Protein AF-A0A847AF26-F1 (afdb_monomer)

Nearest PDB structures (foldseek):
  4phb-assembly1_A  TM=4.939E-01  e=5.703E-02  Acetivibrio thermocellus ATCC 27405
  3d09-assembly1_A  TM=3.663E-01  e=4.494E+00  Homo sapiens
  3d08-assembly1_A  TM=3.291E-01  e=8.764E+00  Homo sapiens

Secondary structure (DSSP, 8-state):
--HHHHHHHHHHHHHHHHHHTS------EEEEETTEEEEES-GGGEEEETTTTEEEE-S-EEEEEEEPTT-S-BS-EEEE----SSSPEEEEEES-EEE-SSS-SEEEPSS-EEEEEE-TT-EEEEE-SSS-SEEE-TT-EEEEEESSEEEEEESS-SEE-EEETTTTEEE-S--EEEE-SSEEEEEESSSS-SEE--TT-S----EEE-SSEEEEEE-TT--SEE------TTS--------SS-------TTEEEEE--------S--------------

Structure (mmCIF, N/CA/C/O backbone):
data_AF-A0A847AF26-F1
#
_entry.id   AF-A0A847AF26-F1
#
loop_
_atom_site.group_PDB
_atom_site.id
_atom_site.type_symbol
_atom_site.label_atom_id
_atom_site.label_alt_id
_atom_site.label_comp_id
_atom_site.label_asym_id
_atom_site.label_entity_id
_atom_site.label_seq_id
_atom_site.pdbx_PDB_ins_code
_atom_site.Cartn_x
_atom_site.Cartn_y
_atom_site.Cartn_z
_atom_site.occupancy
_atom_site.B_iso_or_equiv
_atom_site.auth_seq_id
_atom_site.auth_comp_id
_atom_site.auth_asym_id
_atom_site.auth_atom_id
_atom_site.pdbx_PDB_model_num
ATOM 1 N N . MET A 1 1 ? -19.229 -15.474 64.853 1.00 56.03 1 MET A N 1
ATOM 2 C CA . MET A 1 1 ? -19.799 -15.584 63.486 1.00 56.03 1 MET A CA 1
ATOM 3 C C . MET A 1 1 ? -20.325 -16.997 63.257 1.00 56.03 1 MET A C 1
ATOM 5 O O . MET A 1 1 ? -19.534 -17.935 63.272 1.00 56.03 1 MET A O 1
ATOM 9 N N . SER A 1 2 ? -21.645 -17.147 63.098 1.00 61.16 2 SER A N 1
ATOM 10 C CA . SER A 1 2 ? -22.315 -18.430 62.816 1.00 61.16 2 SER A CA 1
ATOM 11 C C . SER A 1 2 ? -21.764 -19.079 61.536 1.00 61.16 2 SER A C 1
ATOM 13 O O . SER A 1 2 ? -21.412 -18.370 60.592 1.00 61.16 2 SER A O 1
ATOM 15 N N . MET A 1 3 ? -21.696 -20.417 61.475 1.00 63.09 3 MET A N 1
ATOM 16 C CA . MET A 1 3 ? -21.191 -21.163 60.306 1.00 63.09 3 MET A CA 1
ATOM 17 C C . MET A 1 3 ? -21.883 -20.773 58.988 1.00 63.09 3 MET A C 1
ATOM 19 O O . MET A 1 3 ? -21.254 -20.821 57.931 1.00 63.09 3 MET A O 1
ATOM 23 N N . LYS A 1 4 ? -23.142 -20.319 59.046 1.00 57.75 4 LYS A N 1
ATOM 24 C CA . LYS A 1 4 ? -23.885 -19.810 57.882 1.00 57.75 4 LYS A CA 1
ATOM 25 C C . LYS A 1 4 ? -23.277 -18.517 57.315 1.00 57.75 4 LYS A C 1
ATOM 27 O O . LYS A 1 4 ? -23.148 -18.392 56.103 1.00 57.75 4 LYS A O 1
ATOM 32 N N . ALA A 1 5 ? -22.807 -17.610 58.174 1.00 59.94 5 ALA A N 1
ATOM 33 C CA . ALA A 1 5 ? -22.186 -16.348 57.761 1.00 59.94 5 ALA A CA 1
ATOM 34 C C . ALA A 1 5 ? -20.797 -16.556 57.128 1.00 59.94 5 ALA A C 1
ATOM 36 O O . ALA A 1 5 ? -20.450 -15.880 56.168 1.00 59.94 5 ALA A O 1
ATOM 37 N N . LYS A 1 6 ? -20.019 -17.539 57.607 1.00 54.44 6 LYS A N 1
ATOM 38 C CA . LYS A 1 6 ? -18.704 -17.877 57.026 1.00 54.44 6 LYS A CA 1
ATOM 39 C C . LYS A 1 6 ? -18.828 -18.463 55.613 1.00 54.44 6 LYS A C 1
ATOM 41 O O . LYS A 1 6 ? -18.060 -18.092 54.733 1.00 54.44 6 LYS A O 1
ATOM 46 N N . ARG A 1 7 ? -19.820 -19.334 55.382 1.00 60.00 7 ARG A N 1
ATOM 47 C CA . ARG A 1 7 ? -20.101 -19.917 54.055 1.00 60.00 7 ARG A CA 1
ATOM 48 C C . ARG A 1 7 ? -20.587 -18.864 53.056 1.00 60.00 7 ARG A C 1
ATOM 50 O O . ARG A 1 7 ? -20.161 -18.878 51.908 1.00 60.00 7 ARG A O 1
ATOM 57 N N . MET A 1 8 ? -21.413 -17.923 53.509 1.00 59.84 8 MET A N 1
ATOM 58 C CA . MET A 1 8 ? -21.953 -16.852 52.670 1.00 59.84 8 MET A CA 1
ATOM 59 C C . MET A 1 8 ? -20.886 -15.819 52.267 1.00 59.84 8 MET A C 1
ATOM 61 O O . MET A 1 8 ? -20.840 -15.418 51.109 1.00 59.84 8 MET A O 1
ATOM 65 N N . VAL A 1 9 ? -19.971 -15.458 53.176 1.00 61.66 9 VAL A N 1
ATOM 66 C CA . VAL A 1 9 ? -18.832 -14.568 52.866 1.00 61.66 9 VAL A CA 1
ATOM 67 C C . VAL A 1 9 ? -17.847 -15.230 51.895 1.00 61.66 9 VAL A C 1
ATOM 69 O O . VAL A 1 9 ? -17.341 -14.568 50.996 1.00 61.66 9 VAL A O 1
ATOM 72 N N . CYS A 1 10 ? -17.615 -16.540 52.019 1.00 59.66 10 CYS A N 1
ATOM 73 C CA . CYS A 1 10 ? -16.724 -17.276 51.118 1.00 59.66 10 CYS A CA 1
ATOM 74 C C . CYS A 1 10 ? -17.301 -17.382 49.692 1.00 59.66 10 CYS A C 1
ATOM 76 O O . CYS A 1 10 ? -16.583 -17.164 48.722 1.00 59.66 10 CYS A O 1
ATOM 78 N N . LEU A 1 11 ? -18.613 -17.613 49.557 1.00 59.88 11 LEU A N 1
ATOM 79 C CA . LEU A 1 11 ? -19.314 -17.595 48.264 1.00 59.88 11 LEU A CA 1
ATOM 80 C C . LEU A 1 11 ? -19.294 -16.210 47.594 1.00 59.88 11 LEU A C 1
ATOM 82 O O . LEU A 1 11 ? -19.087 -16.124 46.387 1.00 59.88 11 LEU A O 1
ATOM 86 N N . LEU A 1 12 ? -19.439 -15.131 48.369 1.00 59.47 12 LEU A N 1
ATOM 87 C CA . LEU A 1 12 ? -19.319 -13.753 47.874 1.00 59.47 12 LEU A CA 1
ATOM 88 C C . LEU A 1 12 ? -17.899 -13.423 47.391 1.00 59.47 12 LEU A C 1
ATOM 90 O O . LEU A 1 12 ? -17.743 -12.771 46.361 1.00 59.47 12 LEU A O 1
ATOM 94 N N . PHE A 1 13 ? -16.866 -13.908 48.085 1.00 58.28 13 PHE A N 1
ATOM 95 C CA . PHE A 1 13 ? -15.471 -13.683 47.691 1.00 58.28 13 PHE A CA 1
ATOM 96 C C . PHE A 1 13 ? -15.090 -14.463 46.422 1.00 58.28 13 PHE A C 1
ATOM 98 O O . PHE A 1 13 ? -14.407 -13.928 45.552 1.00 58.28 13 PHE A O 1
ATOM 105 N N . VAL A 1 14 ? -15.582 -15.699 46.273 1.00 59.78 14 VAL A N 1
ATOM 106 C CA . VAL A 1 14 ? -15.376 -16.518 45.063 1.00 59.78 14 VAL A CA 1
ATOM 107 C C . VAL A 1 14 ? -16.126 -15.934 43.858 1.00 59.78 14 VAL A C 1
ATOM 109 O O . VAL A 1 14 ? -15.576 -15.894 42.759 1.00 59.78 14 VAL A O 1
ATOM 112 N N . ALA A 1 15 ? -17.338 -15.405 44.055 1.00 57.53 15 ALA A N 1
ATOM 113 C CA . ALA A 1 15 ? -18.084 -14.720 42.998 1.00 57.53 15 ALA A CA 1
ATOM 114 C C . ALA A 1 15 ? -17.415 -13.399 42.565 1.00 57.53 15 ALA A C 1
ATOM 116 O O . ALA A 1 15 ? -17.337 -13.115 41.372 1.00 57.53 15 ALA A O 1
ATOM 117 N N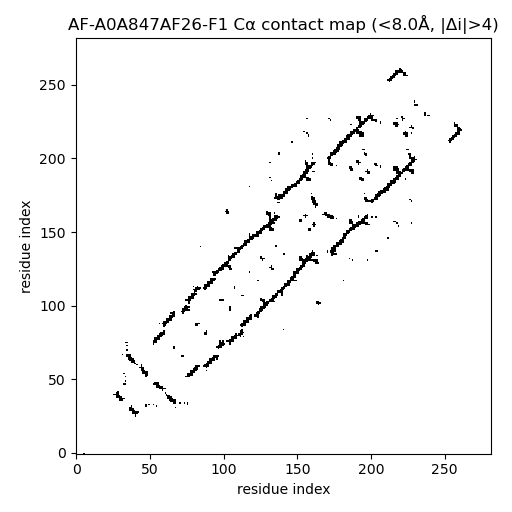 . ALA A 1 16 ? -16.870 -12.620 43.507 1.00 57.53 16 ALA A N 1
ATOM 118 C CA . ALA A 1 16 ? -16.147 -11.383 43.201 1.00 57.53 16 ALA A CA 1
ATOM 119 C C . ALA A 1 16 ? -14.823 -11.636 42.451 1.00 57.53 16 ALA A C 1
ATOM 121 O O . ALA A 1 16 ? -14.488 -10.888 41.532 1.00 57.53 16 ALA A O 1
ATOM 122 N N . LEU A 1 17 ? -14.101 -12.717 42.779 1.00 55.97 17 LEU A N 1
ATOM 123 C CA . LEU A 1 17 ? -12.889 -13.117 42.054 1.00 55.97 17 LEU A CA 1
ATOM 124 C C . LEU A 1 17 ? -13.214 -13.649 40.645 1.00 55.97 17 LEU A C 1
ATOM 126 O O . LEU A 1 17 ? -12.491 -13.357 39.697 1.00 55.97 17 LEU A O 1
ATOM 130 N N . GLY A 1 18 ? -14.336 -14.362 40.490 1.00 53.34 18 GLY A N 1
ATOM 131 C CA . GLY A 1 18 ? -14.824 -14.846 39.194 1.00 53.34 18 GLY A CA 1
ATOM 132 C C . GLY A 1 18 ? -15.235 -13.729 38.227 1.00 53.34 18 GLY A C 1
ATOM 133 O O . GLY A 1 18 ? -15.017 -13.860 37.027 1.00 53.34 18 GLY A O 1
ATOM 134 N N . ILE A 1 19 ? -15.753 -12.602 38.733 1.00 54.03 19 ILE A N 1
ATOM 135 C CA . ILE A 1 19 ? -16.093 -11.421 37.914 1.00 54.03 19 ILE A CA 1
ATOM 136 C C . ILE A 1 19 ? -14.833 -10.637 37.494 1.00 54.03 19 ILE A C 1
ATOM 138 O O . ILE A 1 19 ? -14.805 -10.044 36.417 1.00 54.03 19 ILE A O 1
ATOM 142 N 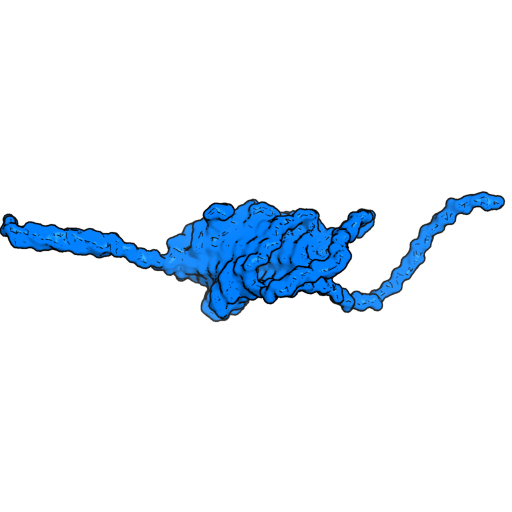N . ALA A 1 20 ? -13.764 -10.662 38.297 1.00 53.97 20 ALA A N 1
ATOM 143 C CA . ALA A 1 20 ? -12.491 -10.007 37.973 1.00 53.97 20 ALA A CA 1
ATOM 144 C C . ALA A 1 20 ? -11.639 -10.771 36.935 1.00 53.97 20 ALA A C 1
ATOM 146 O O . ALA A 1 20 ? -10.747 -10.178 36.331 1.00 53.97 20 ALA A O 1
ATOM 147 N N . LEU A 1 21 ? -11.922 -12.061 36.727 1.00 48.62 21 LEU A N 1
ATOM 148 C CA . LEU A 1 21 ? -11.232 -12.958 35.788 1.00 48.62 21 LEU A CA 1
ATOM 149 C C . LEU A 1 21 ? -11.983 -13.172 34.467 1.00 48.62 21 LEU A C 1
ATOM 151 O O . LEU A 1 21 ? -11.515 -13.935 33.624 1.00 48.62 21 LEU A O 1
ATOM 155 N N . ILE A 1 22 ? -13.118 -12.498 34.256 1.00 52.00 22 ILE A N 1
ATOM 156 C CA . ILE A 1 22 ? -13.739 -12.457 32.932 1.00 52.00 22 ILE A CA 1
ATOM 157 C C . ILE A 1 22 ? -12.776 -11.667 32.035 1.00 52.00 22 ILE A C 1
ATOM 159 O O . ILE A 1 22 ? -12.476 -10.516 32.371 1.00 52.00 22 ILE A O 1
ATOM 163 N N . PRO A 1 23 ? -12.272 -12.239 30.924 1.00 46.03 23 PRO A N 1
ATOM 164 C CA . PRO A 1 23 ? -11.495 -11.490 29.950 1.00 46.03 23 PRO A CA 1
ATOM 165 C C . PRO A 1 23 ? -12.323 -10.275 29.547 1.00 46.03 23 PRO A C 1
ATOM 167 O O . PRO A 1 23 ? -13.372 -10.408 28.915 1.00 46.03 23 PRO A O 1
ATOM 170 N N . ARG A 1 24 ? -11.906 -9.082 29.983 1.00 49.16 24 ARG A N 1
ATOM 171 C CA . ARG A 1 24 ? -12.518 -7.852 29.491 1.00 49.16 24 ARG A CA 1
ATOM 172 C C . ARG A 1 24 ? -12.290 -7.882 27.983 1.00 49.16 24 ARG A C 1
ATOM 174 O O . ARG A 1 24 ? -11.137 -8.078 27.593 1.00 49.16 24 ARG A O 1
ATOM 181 N N . PRO A 1 25 ? -13.324 -7.737 27.138 1.00 50.28 25 PRO A N 1
ATOM 182 C CA . PRO A 1 25 ? -13.067 -7.530 25.725 1.00 50.28 25 PRO A CA 1
ATOM 183 C C . PRO A 1 25 ? -12.132 -6.323 25.642 1.00 50.28 25 PRO A C 1
ATOM 185 O O . PRO A 1 25 ? -12.464 -5.256 26.167 1.00 50.28 25 PRO A O 1
ATOM 188 N N . ALA A 1 26 ? -10.930 -6.528 25.101 1.00 57.44 26 ALA A N 1
ATOM 189 C CA . ALA A 1 26 ? -10.020 -5.438 24.803 1.00 57.44 26 ALA A CA 1
ATOM 190 C C . ALA A 1 26 ? -10.813 -4.467 23.921 1.00 57.44 26 ALA A C 1
ATOM 192 O O . ALA A 1 26 ? -11.282 -4.833 22.843 1.00 57.44 26 ALA A O 1
ATOM 193 N N . ARG A 1 27 ? -11.128 -3.282 24.455 1.00 60.25 27 ARG A N 1
ATOM 194 C CA . ARG A 1 27 ? -11.783 -2.247 23.663 1.00 60.25 27 ARG A CA 1
ATOM 195 C C . ARG A 1 27 ? -10.681 -1.643 22.817 1.00 60.25 27 ARG A C 1
ATOM 197 O O . ARG A 1 27 ? -9.896 -0.865 23.351 1.00 60.25 27 ARG A O 1
ATOM 204 N N . ALA A 1 28 ? -10.656 -1.993 21.537 1.00 74.94 28 ALA A N 1
ATOM 205 C CA . ALA A 1 28 ? -9.891 -1.230 20.572 1.00 74.94 28 ALA A CA 1
ATOM 206 C C . ALA A 1 28 ? -10.369 0.225 20.646 1.00 74.94 28 ALA A C 1
ATOM 208 O O . ALA A 1 28 ? -11.571 0.504 20.539 1.00 74.94 28 ALA A O 1
ATOM 209 N N . ASP A 1 29 ? -9.440 1.133 20.914 1.00 85.50 29 ASP A N 1
ATOM 210 C CA . ASP A 1 29 ? -9.705 2.559 20.939 1.00 85.50 29 ASP A CA 1
ATOM 211 C C . ASP A 1 29 ? -9.699 3.087 19.507 1.00 85.50 29 ASP A C 1
ATOM 213 O O . ASP A 1 29 ? -8.918 2.624 18.676 1.00 85.50 29 ASP A O 1
ATOM 217 N N . SER A 1 30 ? -10.591 4.026 19.204 1.00 92.12 30 SER A N 1
ATOM 218 C CA . SER A 1 30 ? -10.747 4.577 17.859 1.00 92.12 30 SER A CA 1
ATOM 219 C C . SER A 1 30 ? -10.544 6.080 17.897 1.00 92.12 30 SER A C 1
ATOM 221 O O . SER A 1 30 ? -11.406 6.820 18.372 1.00 92.12 30 SER A O 1
ATOM 223 N N . GLN A 1 31 ? -9.424 6.538 17.351 1.00 94.44 31 GLN A N 1
ATOM 224 C CA . GLN A 1 31 ? -9.021 7.937 17.389 1.00 94.44 31 GLN A CA 1
ATOM 225 C C . GLN A 1 31 ? -9.024 8.537 15.983 1.00 94.44 31 GLN A C 1
ATOM 227 O O . GLN A 1 31 ? -8.527 7.938 15.031 1.00 94.44 31 GLN A O 1
ATOM 232 N N . THR A 1 32 ? -9.577 9.743 15.850 1.00 96.00 32 THR A N 1
ATOM 233 C CA . THR A 1 32 ? -9.456 10.536 14.619 1.00 96.00 32 THR A CA 1
ATOM 234 C C . THR A 1 32 ? -8.161 11.342 14.666 1.00 96.00 32 THR A C 1
ATOM 236 O O . THR A 1 32 ? -7.950 12.105 15.610 1.00 96.00 32 THR A O 1
ATOM 239 N N . VAL A 1 33 ? -7.311 11.185 13.654 1.00 94.94 33 VAL A N 1
ATOM 240 C CA . VAL A 1 33 ? -6.030 11.886 13.502 1.00 94.94 33 VAL A CA 1
ATOM 241 C C . VAL A 1 33 ? -5.889 12.383 12.064 1.00 94.94 33 VAL A C 1
ATOM 243 O O . VAL A 1 33 ? -5.920 11.591 11.127 1.00 94.94 33 VAL A O 1
ATOM 246 N N . GLY A 1 34 ? -5.796 13.703 11.882 1.00 94.56 34 GLY A N 1
ATOM 247 C CA . GLY A 1 34 ? -5.900 14.308 10.550 1.00 94.56 34 GLY A CA 1
ATOM 248 C C . GLY A 1 34 ? -7.199 13.897 9.848 1.00 94.56 34 GLY A C 1
ATOM 249 O O . GLY A 1 34 ? -8.291 14.004 10.426 1.00 94.56 34 GLY A O 1
ATOM 250 N N . ASP A 1 35 ? -7.057 13.379 8.630 1.00 96.56 35 ASP A N 1
ATOM 251 C CA . ASP A 1 35 ? -8.148 12.814 7.827 1.00 96.56 35 ASP A CA 1
ATOM 252 C C . ASP A 1 35 ? -8.372 11.306 8.036 1.00 96.56 35 ASP A C 1
ATOM 254 O O . ASP A 1 35 ? -9.252 10.711 7.406 1.00 96.56 35 ASP A O 1
ATOM 258 N N . PHE A 1 36 ? -7.622 10.681 8.943 1.00 97.25 36 PHE A N 1
ATOM 259 C CA . PHE A 1 36 ? -7.708 9.255 9.235 1.00 97.25 36 PHE A CA 1
ATOM 260 C C . PHE A 1 36 ? -8.454 8.972 10.540 1.00 97.25 36 PHE A C 1
ATOM 262 O O . PHE A 1 36 ? -8.491 9.775 11.475 1.00 97.25 36 PHE A O 1
ATOM 269 N N . VAL A 1 37 ? -9.005 7.767 10.628 1.00 97.38 37 VAL A N 1
ATOM 270 C CA . VAL A 1 37 ? -9.462 7.145 11.869 1.00 97.38 37 VAL A CA 1
ATOM 271 C C . VAL A 1 37 ? -8.652 5.876 12.069 1.00 97.38 37 VAL A C 1
ATOM 273 O O . VAL A 1 37 ? -8.668 4.993 11.208 1.00 97.38 37 VAL A O 1
ATOM 276 N N . VAL A 1 38 ? -7.950 5.797 13.199 1.00 97.31 38 VAL A N 1
ATOM 277 C CA . VAL A 1 38 ? -7.132 4.648 13.589 1.00 97.31 38 VAL A CA 1
ATOM 278 C C . VAL A 1 38 ? -7.807 3.933 14.751 1.00 97.31 38 VAL A C 1
ATOM 280 O O . VAL A 1 38 ? -8.017 4.525 15.809 1.00 97.31 38 VAL A O 1
ATOM 283 N N . THR A 1 39 ? -8.136 2.659 14.551 1.00 96.38 39 THR A N 1
ATOM 284 C CA . THR A 1 39 ? -8.692 1.773 15.576 1.00 96.38 39 THR A CA 1
ATOM 285 C C . THR A 1 39 ? -7.654 0.730 15.983 1.00 96.38 39 THR A C 1
ATOM 287 O O . THR A 1 39 ? -7.182 -0.032 15.136 1.00 96.38 39 THR A O 1
ATOM 290 N N . THR A 1 40 ? -7.272 0.696 17.259 1.00 94.31 40 THR A N 1
ATOM 291 C CA . THR A 1 40 ? -6.226 -0.202 17.779 1.00 94.31 40 THR A CA 1
ATOM 292 C C . THR A 1 40 ? -6.339 -0.400 19.290 1.00 94.31 40 THR A C 1
ATOM 294 O O . THR A 1 40 ? -6.883 0.442 19.997 1.00 94.31 40 THR A O 1
ATOM 297 N N . ASP A 1 41 ? -5.775 -1.490 19.806 1.00 87.31 41 ASP A N 1
ATOM 298 C CA . ASP A 1 41 ? -5.659 -1.733 21.249 1.00 87.31 41 ASP A CA 1
ATOM 299 C C . ASP A 1 41 ? -4.476 -0.976 21.892 1.00 87.31 41 ASP A C 1
ATOM 301 O O . ASP A 1 41 ? -4.366 -0.936 23.118 1.00 87.31 41 ASP A O 1
ATOM 305 N N . SER A 1 42 ? -3.578 -0.383 21.089 1.00 82.81 42 SER A N 1
ATOM 306 C CA . SER A 1 42 ? -2.393 0.341 21.573 1.00 82.81 42 SER A CA 1
ATOM 307 C C . SER A 1 42 ? -2.147 1.645 20.812 1.00 82.81 42 SER A C 1
ATOM 309 O O . SER A 1 42 ? -1.695 1.649 19.666 1.00 82.81 42 SER A O 1
ATOM 311 N N . THR A 1 43 ? -2.384 2.777 21.476 1.00 85.00 43 THR A N 1
ATOM 312 C CA . THR A 1 43 ? -2.216 4.120 20.896 1.00 85.00 43 THR A CA 1
ATOM 313 C C . THR A 1 43 ? -0.771 4.623 20.883 1.00 85.00 43 THR A C 1
ATOM 315 O O . THR A 1 43 ? -0.496 5.652 20.281 1.00 85.00 43 THR A O 1
ATOM 318 N N . SER A 1 44 ? 0.176 3.908 21.501 1.00 87.75 44 SER A N 1
ATOM 319 C CA . SER A 1 44 ? 1.590 4.315 21.549 1.00 87.75 44 SER A CA 1
ATOM 320 C C . SER A 1 44 ? 2.406 3.906 20.319 1.00 87.75 44 SER A C 1
ATOM 322 O O . SER A 1 44 ? 3.530 4.374 20.155 1.00 87.75 44 SER A O 1
ATOM 324 N N . GLY A 1 45 ? 1.875 3.023 19.468 1.00 91.38 45 GLY A N 1
ATOM 325 C CA . GLY A 1 45 ? 2.601 2.492 18.308 1.00 91.38 45 GLY A CA 1
ATOM 326 C C . GLY A 1 45 ? 2.407 3.262 17.002 1.00 91.38 45 GLY A C 1
ATOM 327 O O . GLY A 1 45 ? 2.993 2.892 15.982 1.00 91.38 45 GLY A O 1
ATOM 328 N N . TYR A 1 46 ? 1.611 4.331 17.033 1.00 95.56 46 TYR A N 1
ATOM 329 C CA . TYR A 1 46 ? 1.462 5.264 15.926 1.00 95.56 46 TYR A CA 1
ATOM 330 C C . TYR A 1 46 ? 1.427 6.706 16.435 1.00 95.56 46 TYR A C 1
ATOM 332 O O . TYR A 1 46 ? 1.102 6.970 17.591 1.00 95.56 46 TYR A O 1
ATOM 340 N N . ALA A 1 47 ? 1.756 7.646 15.560 1.00 95.94 47 ALA A N 1
ATOM 341 C CA . ALA A 1 47 ? 1.648 9.071 15.819 1.00 95.94 47 ALA A CA 1
ATOM 342 C C . ALA A 1 47 ? 1.214 9.794 14.545 1.00 95.94 47 ALA A C 1
ATOM 344 O O . ALA A 1 47 ? 1.535 9.365 13.438 1.00 95.94 47 ALA A O 1
ATOM 345 N N . TYR A 1 48 ? 0.503 10.905 14.708 1.00 96.19 48 TYR A N 1
ATOM 346 C CA . TYR A 1 48 ? 0.178 11.804 13.610 1.00 96.19 48 TYR A CA 1
ATOM 347 C C . TYR A 1 48 ? 0.869 13.144 13.832 1.00 96.19 48 TYR A C 1
ATOM 349 O O . TYR A 1 48 ? 0.684 13.769 14.879 1.00 96.19 48 TYR A O 1
ATOM 357 N N . ASP A 1 49 ? 1.656 13.577 12.854 1.00 94.31 49 ASP A N 1
ATOM 358 C CA . ASP A 1 49 ? 2.278 14.896 12.844 1.00 94.31 49 ASP A CA 1
ATOM 359 C C . ASP A 1 49 ? 1.480 15.827 11.929 1.00 94.31 49 ASP A C 1
ATOM 361 O O . ASP A 1 49 ? 1.455 15.668 10.708 1.00 94.31 49 ASP A O 1
ATOM 365 N N . SER A 1 50 ? 0.835 16.824 12.535 1.00 91.81 50 SER A N 1
ATOM 366 C CA . SER A 1 50 ? 0.028 17.819 11.829 1.00 91.81 50 SER A CA 1
ATOM 367 C C . SER A 1 50 ? 0.845 18.786 10.980 1.00 91.81 50 SER A C 1
ATOM 369 O O . SER A 1 50 ? 0.283 19.412 10.091 1.00 91.81 50 SER A O 1
ATOM 371 N N . SER A 1 51 ? 2.139 18.946 11.260 1.00 91.19 51 SER A N 1
ATOM 372 C CA . SER A 1 51 ? 3.011 19.862 10.511 1.00 91.19 51 SER A CA 1
ATOM 373 C C . SER A 1 51 ? 3.457 19.231 9.199 1.00 91.19 51 SER A C 1
ATOM 375 O O . SER A 1 51 ? 3.566 19.905 8.179 1.00 91.19 51 SER A O 1
ATOM 377 N N . SER A 1 52 ? 3.715 17.924 9.233 1.00 88.31 52 SER A N 1
ATOM 378 C CA . SER A 1 52 ? 4.156 17.145 8.079 1.00 88.31 52 SER A CA 1
ATOM 379 C C . SER A 1 52 ? 3.035 16.332 7.426 1.00 88.31 52 SER A C 1
ATOM 381 O O . SER A 1 52 ? 3.325 15.609 6.475 1.00 88.31 52 SER A O 1
ATOM 383 N N . HIS A 1 53 ? 1.787 16.447 7.900 1.00 91.94 53 HIS A N 1
ATOM 384 C CA . HIS A 1 53 ? 0.615 15.741 7.364 1.00 91.94 53 HIS A CA 1
ATOM 385 C C . HIS A 1 53 ? 0.823 14.222 7.260 1.00 91.94 53 HIS A C 1
ATOM 387 O O . HIS A 1 53 ? 0.466 13.579 6.275 1.00 91.94 53 HIS A O 1
ATOM 393 N N . THR A 1 54 ? 1.475 13.648 8.274 1.00 93.38 54 THR A N 1
ATOM 394 C CA . THR A 1 54 ? 1.983 12.275 8.231 1.00 93.38 54 THR A CA 1
ATOM 395 C C . THR A 1 54 ? 1.416 11.432 9.364 1.00 93.38 54 THR A C 1
ATOM 397 O O . THR A 1 54 ? 1.606 11.745 10.541 1.00 93.38 54 THR A O 1
ATOM 400 N N . LEU A 1 55 ? 0.803 10.302 9.009 1.00 96.06 55 LEU A N 1
ATOM 401 C CA . LEU A 1 55 ? 0.474 9.216 9.927 1.00 96.06 55 LEU A CA 1
ATOM 402 C C . LEU A 1 55 ? 1.626 8.203 9.954 1.00 96.06 55 LEU A C 1
ATOM 404 O O . LEU A 1 55 ? 1.829 7.462 8.992 1.00 96.06 55 LEU A O 1
ATOM 408 N N . LYS A 1 56 ? 2.385 8.166 11.051 1.00 95.88 56 LYS A N 1
ATOM 409 C CA . LYS A 1 56 ? 3.549 7.291 11.226 1.00 95.88 56 LYS A CA 1
ATOM 410 C C . LYS A 1 56 ? 3.228 6.107 12.137 1.00 95.88 56 LYS A C 1
ATOM 412 O O . LYS A 1 56 ? 2.811 6.311 13.273 1.00 95.88 56 LYS A O 1
ATOM 417 N N . PHE A 1 57 ? 3.513 4.890 11.683 1.00 96.56 57 PHE A N 1
ATOM 418 C CA . PHE A 1 57 ? 3.523 3.670 12.496 1.00 96.56 57 PHE A CA 1
ATOM 419 C C . PHE A 1 57 ? 4.963 3.281 12.828 1.00 96.56 57 PHE A C 1
ATOM 421 O O . PHE A 1 57 ? 5.788 3.168 11.922 1.00 96.56 57 PHE A O 1
ATOM 428 N N . SER A 1 58 ? 5.268 3.075 14.109 1.00 94.25 58 SER A N 1
ATOM 429 C CA . SER A 1 58 ? 6.633 2.796 14.585 1.00 94.25 58 SER A CA 1
ATOM 430 C C . SER A 1 58 ? 6.764 1.527 15.427 1.00 94.25 58 SER A C 1
ATOM 432 O O . SER A 1 58 ? 7.873 1.036 15.633 1.00 94.25 58 SER A O 1
ATOM 434 N N . ALA A 1 59 ? 5.652 0.964 15.905 1.00 92.62 59 ALA A N 1
ATOM 435 C CA . ALA A 1 59 ? 5.659 -0.266 16.688 1.00 92.62 59 ALA A CA 1
ATOM 436 C C . ALA A 1 59 ? 4.790 -1.346 16.043 1.00 92.62 59 ALA A C 1
ATOM 438 O O . ALA A 1 59 ? 3.770 -1.062 15.418 1.00 92.62 59 ALA A O 1
ATOM 439 N N . ALA A 1 60 ? 5.198 -2.602 16.229 1.00 91.94 60 ALA A N 1
ATOM 440 C CA . ALA A 1 60 ? 4.386 -3.753 15.864 1.00 91.94 60 ALA A CA 1
ATOM 441 C C . ALA A 1 60 ? 3.062 -3.753 16.641 1.00 91.94 60 ALA A C 1
ATOM 443 O O . ALA A 1 60 ? 3.011 -3.398 17.820 1.00 91.94 60 ALA A O 1
ATOM 444 N N . GLY A 1 61 ? 1.999 -4.176 15.969 1.00 91.81 61 GLY A N 1
ATOM 445 C CA . GLY A 1 61 ? 0.640 -4.127 16.483 1.00 91.81 61 GLY A CA 1
ATOM 446 C C . GLY A 1 61 ? -0.371 -4.253 15.353 1.00 91.81 61 GLY A C 1
ATOM 447 O O . GLY A 1 61 ? 0.006 -4.302 14.182 1.00 91.81 61 GLY A O 1
ATOM 448 N N . SER A 1 62 ? -1.648 -4.306 15.727 1.00 94.44 62 SER A N 1
ATOM 449 C CA . SER A 1 62 ? -2.769 -4.321 14.791 1.00 94.44 62 SER A CA 1
ATOM 450 C C . SER A 1 62 ? -3.451 -2.959 14.776 1.00 94.44 62 SER A C 1
ATOM 452 O O . SER A 1 62 ? -3.932 -2.478 15.809 1.00 94.44 62 SER A O 1
ATOM 454 N N . TYR A 1 63 ? -3.505 -2.350 13.597 1.00 96.69 63 TYR A N 1
ATOM 455 C CA . TYR A 1 63 ? -4.089 -1.037 13.359 1.00 96.69 63 TYR A CA 1
ATOM 456 C C . TYR A 1 63 ? -5.114 -1.143 12.240 1.00 96.69 63 TYR A C 1
ATOM 458 O O . TYR A 1 63 ? -4.784 -1.559 11.135 1.00 96.69 63 TYR A O 1
ATOM 466 N N . THR A 1 64 ? -6.356 -0.746 12.493 1.00 97.38 64 THR A N 1
ATOM 467 C CA . THR A 1 64 ? -7.331 -0.539 11.416 1.00 97.38 64 THR A CA 1
ATOM 468 C C . THR A 1 64 ? -7.359 0.934 11.061 1.00 97.38 64 THR A C 1
ATOM 470 O O . THR A 1 64 ? -7.575 1.768 11.934 1.00 97.38 64 THR A O 1
ATOM 473 N N . VAL A 1 65 ? -7.148 1.253 9.789 1.00 97.88 65 VAL A N 1
ATOM 474 C CA . VAL A 1 65 ? -7.141 2.620 9.270 1.00 97.88 65 VAL A CA 1
ATOM 475 C C . VAL A 1 65 ? -8.312 2.788 8.314 1.00 97.88 65 VAL A C 1
ATOM 477 O O . VAL A 1 65 ? -8.527 1.976 7.413 1.00 97.88 65 VAL A O 1
ATOM 480 N N . SER A 1 66 ? -9.071 3.857 8.512 1.00 97.50 66 SER A N 1
ATOM 481 C CA . SER A 1 66 ? -10.164 4.275 7.633 1.00 97.50 66 SER A CA 1
ATOM 482 C C . SER A 1 66 ? -10.153 5.789 7.458 1.00 97.50 66 SER A C 1
ATOM 484 O O . SER A 1 66 ? -9.432 6.496 8.164 1.00 97.50 66 SER A O 1
ATOM 486 N N . MET A 1 67 ? -10.936 6.294 6.509 1.00 97.50 67 MET A N 1
ATOM 487 C CA . MET A 1 67 ? -11.112 7.734 6.345 1.00 97.50 67 MET A CA 1
ATOM 488 C C . MET A 1 67 ? -12.061 8.285 7.407 1.00 97.50 67 MET A C 1
ATOM 490 O O . MET A 1 67 ? -13.058 7.655 7.772 1.00 97.50 67 MET A O 1
ATOM 494 N N . LYS A 1 68 ? -11.785 9.503 7.862 1.00 96.75 68 LYS A N 1
ATOM 495 C CA . LYS A 1 68 ? -12.714 10.292 8.668 1.00 96.75 68 LYS A CA 1
ATOM 496 C C . LYS A 1 68 ? -14.039 10.483 7.928 1.00 96.75 68 LYS A C 1
ATOM 498 O O . LYS A 1 68 ? -14.068 10.727 6.723 1.00 96.75 68 LYS A O 1
ATOM 503 N N . THR A 1 69 ? -15.150 10.430 8.662 1.00 94.88 69 THR A N 1
ATOM 504 C CA . THR A 1 69 ? -16.491 10.655 8.105 1.00 94.88 69 THR A CA 1
ATOM 505 C C . THR A 1 69 ? -16.554 11.961 7.309 1.00 94.88 69 THR A C 1
ATOM 507 O O . THR A 1 69 ? -16.207 13.024 7.821 1.00 94.88 69 THR A O 1
ATOM 510 N N . GLY A 1 70 ? -17.030 11.875 6.065 1.00 93.62 70 GLY A N 1
ATOM 511 C CA . GLY A 1 70 ? -17.135 13.014 5.147 1.00 93.62 70 GLY A CA 1
ATOM 512 C C . GLY A 1 70 ? -15.878 13.287 4.315 1.00 93.62 70 GLY A C 1
ATOM 513 O O . GLY A 1 70 ? -15.947 14.102 3.400 1.00 93.62 70 GLY A O 1
ATOM 514 N N . VAL A 1 71 ? -14.765 12.589 4.571 1.00 95.31 71 VAL A N 1
ATOM 515 C CA . VAL A 1 71 ? -13.542 12.664 3.762 1.00 95.31 71 VAL A CA 1
ATOM 516 C C . VAL A 1 71 ? -13.444 11.423 2.881 1.00 95.31 71 VAL A C 1
ATOM 518 O O . VAL A 1 71 ? -13.487 10.295 3.364 1.00 95.31 71 VAL A O 1
ATOM 521 N N . THR A 1 72 ? -13.322 11.620 1.571 1.00 93.50 72 THR A N 1
ATOM 522 C CA . THR A 1 72 ? -13.227 10.521 0.595 1.00 93.50 72 THR A CA 1
ATOM 523 C C . THR A 1 72 ? -11.819 10.322 0.053 1.00 93.50 72 THR A C 1
ATOM 525 O O . THR A 1 72 ? -11.508 9.235 -0.425 1.00 93.50 72 THR A O 1
ATOM 528 N N . THR A 1 73 ? -10.972 11.351 0.091 1.00 95.12 73 THR A N 1
ATOM 529 C CA . THR A 1 73 ? -9.564 11.328 -0.326 1.00 95.12 73 THR A CA 1
ATOM 530 C C . THR A 1 73 ? -8.807 12.396 0.454 1.00 95.12 73 THR A C 1
ATOM 532 O O . THR A 1 73 ? -9.351 13.476 0.675 1.00 95.12 73 THR A O 1
ATOM 535 N N . THR A 1 74 ? -7.568 12.109 0.842 1.00 95.56 74 THR A N 1
ATOM 536 C CA . THR A 1 74 ? -6.669 13.067 1.502 1.00 95.56 74 THR A CA 1
ATOM 537 C C . THR A 1 74 ? -5.361 13.245 0.727 1.00 95.56 74 THR A C 1
ATOM 539 O O . THR A 1 74 ? -5.051 12.464 -0.177 1.00 95.56 74 THR A O 1
ATOM 542 N N . GLN A 1 75 ? -4.614 14.294 1.062 1.00 93.88 75 GLN A N 1
ATOM 543 C CA . GLN A 1 75 ? -3.245 14.532 0.592 1.00 93.88 75 GLN A CA 1
ATOM 544 C C . GLN A 1 75 ? -2.193 14.164 1.650 1.00 93.88 75 GLN A C 1
ATOM 546 O O . GLN A 1 75 ? -1.005 14.202 1.333 1.00 93.88 75 GLN A O 1
ATOM 551 N N . ASP A 1 76 ? -2.624 13.799 2.863 1.00 94.12 76 ASP A N 1
ATOM 552 C CA . ASP A 1 76 ? -1.767 13.277 3.928 1.00 94.12 76 ASP A CA 1
ATOM 553 C C . ASP A 1 76 ? -1.099 11.960 3.499 1.00 94.12 76 ASP A C 1
ATOM 555 O O . ASP A 1 76 ? -1.605 11.252 2.629 1.00 94.12 76 ASP A O 1
ATOM 559 N N . ASN A 1 77 ? 0.009 11.581 4.130 1.00 92.62 77 ASN A N 1
ATOM 560 C CA . ASN A 1 77 ? 0.745 10.355 3.811 1.00 92.62 77 ASN A CA 1
ATOM 561 C C . ASN A 1 77 ? 0.838 9.395 5.002 1.00 92.62 77 ASN A C 1
ATOM 563 O O . ASN A 1 77 ? 0.787 9.796 6.167 1.00 92.62 77 ASN A O 1
ATOM 567 N N . ILE A 1 78 ? 1.019 8.108 4.703 1.00 95.31 78 ILE A N 1
ATOM 568 C CA . ILE A 1 78 ? 1.298 7.074 5.703 1.00 95.31 78 ILE A CA 1
ATOM 569 C C . ILE A 1 78 ? 2.775 6.696 5.629 1.00 95.31 78 ILE A C 1
ATOM 571 O O . ILE A 1 78 ? 3.285 6.374 4.557 1.00 95.31 78 ILE A O 1
ATOM 575 N N . ILE A 1 79 ? 3.449 6.698 6.775 1.00 94.25 79 ILE A N 1
ATOM 576 C CA . ILE A 1 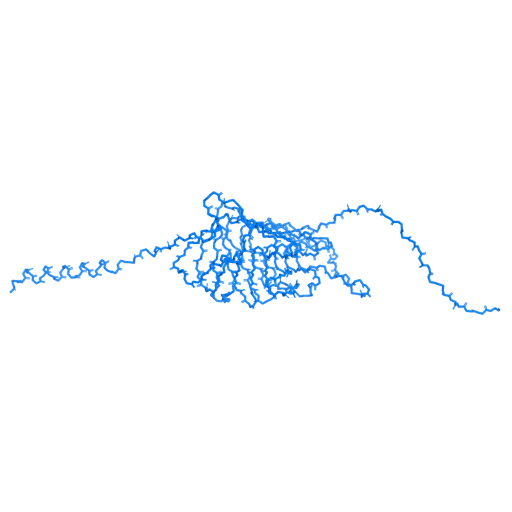79 ? 4.816 6.200 6.930 1.00 94.25 79 ILE A CA 1
ATOM 577 C C . ILE A 1 79 ? 4.804 5.005 7.871 1.00 94.25 79 ILE A C 1
ATOM 579 O O . ILE A 1 79 ? 4.190 5.041 8.935 1.00 94.25 79 ILE A O 1
ATOM 583 N N . VAL A 1 80 ? 5.538 3.962 7.512 1.00 95.12 80 VAL A N 1
ATOM 584 C CA . VAL A 1 80 ? 5.818 2.838 8.395 1.00 95.12 80 VAL A CA 1
ATOM 585 C C . VAL A 1 80 ? 7.317 2.736 8.601 1.00 95.12 80 VAL A C 1
ATOM 587 O O . VAL A 1 80 ? 8.069 2.663 7.636 1.00 95.12 80 VAL A O 1
ATOM 590 N N . ASP A 1 81 ? 7.731 2.763 9.859 1.00 93.25 81 ASP A N 1
ATOM 591 C CA . ASP A 1 81 ? 9.126 2.768 10.289 1.00 93.25 81 ASP A CA 1
ATOM 592 C C . ASP A 1 81 ? 9.280 1.809 11.465 1.00 93.25 81 ASP A C 1
ATOM 594 O O . ASP A 1 81 ? 9.331 2.208 12.630 1.00 93.25 81 ASP A O 1
ATOM 598 N N . GLY A 1 82 ? 9.220 0.516 11.154 1.00 92.00 82 GLY A N 1
ATOM 599 C CA . GLY A 1 82 ? 9.289 -0.533 12.156 1.00 92.00 82 GLY A CA 1
ATOM 600 C C . GLY A 1 82 ? 8.741 -1.879 11.697 1.00 92.00 82 GLY A C 1
ATOM 601 O O . GLY A 1 82 ? 8.523 -2.154 10.513 1.00 92.00 82 GLY A O 1
ATOM 602 N N . GLY A 1 83 ? 8.513 -2.737 12.688 1.00 92.38 83 GLY A N 1
ATOM 603 C CA . GLY A 1 83 ? 8.180 -4.140 12.480 1.00 92.38 83 GLY A CA 1
ATOM 604 C C . GLY A 1 83 ? 9.412 -4.999 12.203 1.00 92.38 83 GLY A C 1
ATOM 605 O O . GLY A 1 83 ? 10.494 -4.517 11.877 1.00 92.38 83 GLY A O 1
ATOM 606 N N . SER A 1 84 ? 9.239 -6.306 12.345 1.00 93.44 84 SER A N 1
ATOM 607 C CA . SER A 1 84 ? 10.244 -7.310 12.000 1.00 93.44 84 SER A CA 1
ATOM 608 C C . SER A 1 84 ? 9.607 -8.425 11.178 1.00 93.44 84 SER A C 1
ATOM 610 O O . SER A 1 84 ? 8.384 -8.546 11.107 1.00 93.44 84 SER A O 1
ATOM 612 N N . GLN A 1 85 ? 10.424 -9.289 10.579 1.00 89.19 85 GLN A N 1
ATOM 613 C CA . GLN A 1 85 ? 9.910 -10.441 9.838 1.00 89.19 85 GLN A CA 1
ATOM 614 C C . GLN A 1 85 ? 9.052 -11.381 10.710 1.00 89.19 85 GLN A C 1
ATOM 616 O O . GLN A 1 85 ? 8.110 -11.988 10.204 1.00 89.19 85 GLN A O 1
ATOM 621 N N . SER A 1 86 ? 9.359 -11.497 12.008 1.00 92.44 86 SER A N 1
ATOM 622 C CA . SER A 1 86 ? 8.600 -12.316 12.965 1.00 92.44 86 SER A CA 1
ATOM 623 C C . SER A 1 86 ? 7.409 -11.588 13.586 1.00 92.44 86 SER A C 1
ATOM 625 O O . SER A 1 86 ? 6.458 -12.243 14.007 1.00 92.44 86 SER A O 1
ATOM 627 N N . ASN A 1 87 ? 7.454 -10.257 13.650 1.00 94.06 87 ASN A N 1
ATOM 628 C CA . ASN A 1 87 ? 6.415 -9.421 14.236 1.00 94.06 87 ASN A CA 1
ATOM 629 C C . ASN A 1 87 ? 6.202 -8.163 13.370 1.00 94.06 87 ASN A C 1
ATOM 631 O O . ASN A 1 87 ? 6.731 -7.092 13.694 1.00 94.06 87 ASN A O 1
ATOM 635 N N . PRO A 1 88 ? 5.515 -8.296 12.221 1.00 94.88 88 PRO A N 1
ATOM 636 C CA . PRO A 1 88 ? 5.281 -7.179 11.316 1.00 94.88 88 PRO A CA 1
ATOM 637 C C . PRO A 1 88 ? 4.277 -6.184 11.911 1.00 94.88 88 PRO A C 1
ATOM 639 O O . PRO A 1 88 ? 3.489 -6.518 12.794 1.00 94.88 88 PRO A O 1
ATOM 642 N N . ILE A 1 89 ? 4.270 -4.961 11.387 1.00 97.12 89 ILE A N 1
ATOM 643 C CA . ILE A 1 89 ? 3.195 -3.998 11.648 1.00 97.12 89 ILE A CA 1
ATOM 644 C C . ILE A 1 89 ? 1.990 -4.411 10.797 1.00 97.12 89 ILE A C 1
ATOM 646 O O . ILE A 1 89 ? 2.087 -4.483 9.569 1.00 97.12 89 ILE A O 1
ATOM 650 N N . GLU A 1 90 ? 0.862 -4.707 11.438 1.00 96.88 90 GLU A N 1
ATOM 651 C CA . GLU A 1 90 ? -0.363 -5.134 10.766 1.00 96.88 90 GLU A CA 1
ATOM 652 C C . GLU A 1 90 ? -1.291 -3.935 10.583 1.00 96.88 90 GLU A C 1
ATOM 654 O O . GLU A 1 90 ? -1.747 -3.328 11.552 1.00 96.88 90 GLU A O 1
ATOM 659 N N . ILE A 1 91 ? -1.567 -3.586 9.328 1.00 97.88 91 ILE A N 1
ATOM 660 C CA . ILE A 1 91 ? -2.403 -2.440 8.974 1.00 97.88 91 ILE A CA 1
ATOM 661 C C . ILE A 1 91 ? -3.578 -2.943 8.141 1.00 97.88 91 ILE A C 1
ATOM 663 O O . ILE A 1 91 ? -3.426 -3.314 6.976 1.00 97.88 91 ILE A O 1
ATOM 667 N N . ALA A 1 92 ? -4.767 -2.945 8.733 1.00 97.81 92 ALA A N 1
ATOM 668 C CA . ALA A 1 92 ? -6.010 -3.196 8.028 1.00 97.81 92 ALA A CA 1
ATOM 669 C C . ALA A 1 92 ? -6.508 -1.904 7.372 1.00 97.81 92 ALA A C 1
ATOM 671 O O . ALA A 1 92 ? -6.808 -0.926 8.055 1.00 97.81 92 ALA A O 1
ATOM 672 N N . LEU A 1 93 ? -6.600 -1.897 6.045 1.00 98.19 93 LEU A N 1
ATOM 673 C CA . LEU A 1 93 ? -7.077 -0.759 5.267 1.00 98.19 93 LEU A CA 1
ATOM 674 C C . LEU A 1 93 ? -8.568 -0.922 4.966 1.00 98.19 93 LEU A C 1
ATOM 676 O O . LEU A 1 93 ? -8.978 -1.886 4.311 1.00 98.19 93 LEU A O 1
ATOM 680 N N . ASN A 1 94 ? -9.367 0.029 5.442 1.00 97.31 94 ASN A N 1
ATOM 681 C CA . ASN A 1 94 ? -10.820 0.045 5.318 1.00 97.31 94 ASN A CA 1
ATOM 682 C C . ASN A 1 94 ? -11.282 1.308 4.574 1.00 97.31 94 ASN A C 1
ATOM 684 O O . ASN A 1 94 ? -11.797 2.253 5.173 1.00 97.31 94 ASN A O 1
ATOM 688 N N . GLY A 1 95 ? -11.056 1.328 3.259 1.00 96.69 95 GLY A N 1
ATOM 689 C CA . GLY A 1 95 ? -11.480 2.419 2.377 1.00 96.69 95 GLY A CA 1
ATOM 690 C C . GLY A 1 95 ? -10.577 3.653 2.419 1.00 96.69 95 GLY A C 1
ATOM 691 O O . GLY A 1 95 ? -11.077 4.772 2.347 1.00 96.69 95 GLY A O 1
ATOM 692 N N . VAL A 1 96 ? -9.265 3.466 2.571 1.00 98.00 96 VAL A N 1
ATOM 693 C CA . VAL A 1 96 ? -8.274 4.546 2.660 1.00 98.00 96 VAL A CA 1
ATOM 694 C C . VAL A 1 96 ? -7.868 5.015 1.266 1.00 98.00 96 VAL A C 1
ATOM 696 O O . VAL A 1 96 ? -7.363 4.226 0.467 1.00 98.00 96 VAL A O 1
ATOM 699 N N . ASN A 1 97 ? -8.040 6.309 0.988 1.00 97.44 97 ASN A N 1
ATOM 700 C CA . ASN A 1 97 ? -7.679 6.910 -0.295 1.00 97.44 97 ASN A CA 1
ATOM 701 C C . ASN A 1 97 ? -6.759 8.115 -0.090 1.00 97.44 97 ASN A C 1
ATOM 703 O O . ASN A 1 97 ? -7.161 9.128 0.485 1.00 97.44 97 ASN A O 1
ATOM 707 N N . ILE A 1 98 ? -5.542 8.012 -0.607 1.00 96.62 98 ILE A N 1
ATOM 708 C CA . ILE A 1 98 ? -4.508 9.036 -0.521 1.00 96.62 98 ILE A CA 1
ATOM 709 C C . ILE A 1 98 ? -4.073 9.419 -1.930 1.00 96.62 98 ILE A C 1
ATOM 711 O O . ILE A 1 98 ? -3.635 8.574 -2.711 1.00 96.62 98 ILE A O 1
ATOM 715 N N . SER A 1 99 ? -4.137 10.714 -2.217 1.00 94.81 99 SER A N 1
ATOM 716 C CA . SER A 1 99 ? -3.548 11.344 -3.391 1.00 94.81 99 SER A CA 1
ATOM 717 C C . SER A 1 99 ? -2.507 12.366 -2.933 1.00 94.81 99 SER A C 1
ATOM 719 O O . SER A 1 99 ? -2.760 13.572 -2.950 1.00 94.81 99 SER A O 1
ATOM 721 N N . ALA A 1 100 ? -1.351 11.876 -2.490 1.00 88.31 100 ALA A N 1
ATOM 722 C CA . ALA A 1 100 ? -0.269 12.706 -1.975 1.00 88.31 100 ALA A CA 1
ATOM 723 C C . ALA A 1 100 ? 0.337 13.559 -3.102 1.00 88.31 100 ALA A C 1
ATOM 725 O O . ALA A 1 100 ? 0.507 13.092 -4.229 1.00 88.31 100 ALA A O 1
ATOM 726 N N . ARG A 1 101 ? 0.634 14.831 -2.819 1.00 77.50 101 ARG A N 1
ATOM 727 C CA . ARG A 1 101 ? 1.176 15.755 -3.831 1.00 77.50 101 ARG A CA 1
ATOM 728 C C . ARG A 1 101 ? 2.677 15.596 -4.006 1.00 77.50 101 ARG A C 1
ATOM 730 O O . ARG A 1 101 ? 3.136 15.343 -5.116 1.00 77.50 101 ARG A O 1
ATOM 737 N N . ASP A 1 102 ? 3.385 15.690 -2.887 1.00 74.69 102 ASP A N 1
ATOM 738 C CA . ASP A 1 102 ? 4.830 15.923 -2.866 1.00 74.69 102 ASP A CA 1
ATOM 739 C C . ASP A 1 102 ? 5.587 14.779 -2.173 1.00 74.69 102 ASP A C 1
ATOM 741 O O . ASP A 1 102 ? 6.752 14.915 -1.818 1.00 74.69 102 ASP A O 1
ATOM 745 N N . ARG A 1 103 ? 4.915 13.647 -1.925 1.00 78.50 103 ARG A N 1
ATOM 746 C CA . ARG A 1 103 ? 5.457 12.506 -1.175 1.00 78.50 103 ARG A CA 1
ATOM 747 C C . ARG A 1 103 ? 4.863 11.187 -1.640 1.00 78.50 103 ARG A C 1
ATOM 749 O O . ARG A 1 103 ? 3.790 11.164 -2.246 1.00 78.50 103 ARG A O 1
ATOM 756 N N . SER A 1 104 ? 5.519 10.085 -1.287 1.00 85.00 104 SER A N 1
ATOM 757 C CA . SER A 1 104 ? 4.914 8.755 -1.377 1.00 85.00 104 SER A CA 1
ATOM 758 C C . SER A 1 104 ? 3.640 8.687 -0.524 1.00 85.00 104 SER A C 1
ATOM 760 O O . SER A 1 104 ? 3.633 9.090 0.637 1.00 85.00 104 SER A O 1
ATOM 762 N N . SER A 1 105 ? 2.553 8.155 -1.083 1.00 92.06 105 SER A N 1
ATOM 763 C CA . SER A 1 105 ? 1.263 8.018 -0.383 1.00 92.06 105 SER A CA 1
ATOM 764 C C . SER A 1 105 ? 1.363 7.053 0.799 1.00 92.06 105 SER A C 1
ATOM 766 O O . SER A 1 105 ? 0.810 7.296 1.871 1.00 92.06 105 SER A O 1
ATOM 768 N N . PHE A 1 106 ? 2.092 5.957 0.582 1.00 93.75 106 PHE A N 1
ATOM 769 C CA . PHE A 1 106 ? 2.426 4.962 1.585 1.00 93.75 106 PHE A CA 1
ATOM 770 C C . PHE A 1 106 ? 3.915 4.642 1.473 1.00 93.75 106 PHE A C 1
ATOM 772 O O . PHE A 1 106 ? 4.364 4.102 0.460 1.00 93.75 106 PHE A O 1
ATOM 779 N N . TYR A 1 107 ? 4.676 4.965 2.510 1.00 92.56 107 TYR A N 1
ATOM 780 C CA . TYR A 1 107 ? 6.121 4.797 2.533 1.00 92.56 107 TYR A CA 1
ATOM 781 C C . TYR A 1 107 ? 6.549 3.818 3.621 1.00 92.56 107 TYR A C 1
ATOM 783 O O . TYR A 1 107 ? 6.208 3.986 4.790 1.00 92.56 107 TYR A O 1
ATOM 791 N N . MET A 1 108 ? 7.317 2.801 3.241 1.00 91.69 108 MET A N 1
ATOM 792 C CA . MET A 1 108 ? 7.971 1.888 4.174 1.00 91.69 108 MET A CA 1
ATOM 793 C C . MET A 1 108 ? 9.444 2.272 4.299 1.00 91.69 108 MET A C 1
ATOM 795 O O . MET A 1 108 ? 10.210 2.087 3.352 1.00 91.69 108 MET A O 1
ATOM 799 N N . ALA A 1 109 ? 9.847 2.754 5.473 1.00 87.50 109 ALA A N 1
ATOM 800 C CA . ALA A 1 109 ? 11.240 3.047 5.776 1.00 87.50 109 ALA A CA 1
ATOM 801 C C . ALA A 1 109 ? 12.096 1.772 5.724 1.00 87.50 109 ALA A C 1
ATOM 803 O O . ALA A 1 109 ? 11.591 0.649 5.797 1.00 87.50 109 ALA A O 1
ATOM 804 N N . ASN A 1 110 ? 13.407 1.937 5.571 1.00 81.38 110 ASN A N 1
ATOM 805 C CA . ASN A 1 110 ? 14.339 0.826 5.419 1.00 81.38 110 ASN A CA 1
ATOM 806 C C . ASN A 1 110 ? 15.083 0.543 6.742 1.00 81.38 110 ASN A C 1
ATOM 808 O O . ASN A 1 110 ? 15.824 1.425 7.183 1.00 81.38 110 ASN A O 1
ATOM 812 N N . PRO A 1 111 ? 14.966 -0.657 7.348 1.00 88.44 111 PRO A N 1
ATOM 813 C CA . PRO A 1 111 ? 14.058 -1.762 7.017 1.00 88.44 111 PRO A CA 1
ATOM 814 C C . PRO A 1 111 ? 12.689 -1.621 7.708 1.00 88.44 111 PRO A C 1
ATOM 816 O O . PRO A 1 111 ? 12.600 -1.168 8.845 1.00 88.44 111 PRO A O 1
ATOM 819 N N . SER A 1 112 ? 11.616 -2.069 7.056 1.00 93.25 112 SER A N 1
ATOM 820 C CA . SER A 1 112 ? 10.279 -2.179 7.662 1.00 93.25 112 SER A CA 1
ATOM 821 C C . SER A 1 112 ? 9.539 -3.415 7.169 1.00 93.25 112 SER A C 1
ATOM 823 O O . SER A 1 112 ? 9.636 -3.797 6.000 1.00 93.25 112 SER A O 1
ATOM 825 N N . HIS A 1 113 ? 8.754 -4.032 8.049 1.00 95.62 113 HIS A N 1
ATOM 826 C CA . HIS A 1 113 ? 7.976 -5.229 7.729 1.00 95.62 113 HIS A CA 1
ATOM 827 C C . HIS A 1 113 ? 6.498 -4.977 7.997 1.00 95.62 113 HIS A C 1
ATOM 829 O O . HIS A 1 113 ? 6.094 -4.768 9.142 1.00 95.62 113 HIS A O 1
ATOM 835 N N . VAL A 1 114 ? 5.692 -5.012 6.938 1.00 97.69 114 VAL A N 1
ATOM 836 C CA . VAL A 1 114 ? 4.281 -4.622 6.985 1.00 97.69 114 VAL A CA 1
ATOM 837 C C . VAL A 1 114 ? 3.404 -5.722 6.424 1.00 97.69 114 VAL A C 1
ATOM 839 O O . VAL A 1 114 ? 3.690 -6.290 5.367 1.00 97.69 114 VAL A O 1
ATOM 842 N N . ARG A 1 115 ? 2.297 -5.983 7.117 1.00 97.88 115 ARG A N 1
ATOM 843 C CA . ARG A 1 115 ? 1.193 -6.798 6.621 1.00 97.88 115 ARG A CA 1
ATOM 844 C C . ARG A 1 115 ? -0.023 -5.905 6.401 1.00 97.88 115 ARG A C 1
ATOM 846 O O . ARG A 1 115 ? -0.674 -5.497 7.358 1.00 97.88 115 ARG A O 1
ATOM 853 N N . LEU A 1 116 ? -0.306 -5.590 5.140 1.00 98.00 116 LEU A N 1
ATOM 854 C CA . LEU A 1 116 ? -1.502 -4.865 4.729 1.00 98.00 116 LEU A CA 1
ATOM 855 C C . LEU A 1 116 ? -2.666 -5.832 4.532 1.00 98.00 116 LEU A C 1
ATOM 857 O O . LEU A 1 116 ? -2.600 -6.736 3.698 1.00 98.00 116 LEU A O 1
ATOM 861 N N . ILE A 1 117 ? -3.748 -5.606 5.270 1.00 98.19 117 ILE A N 1
ATOM 862 C CA . ILE A 1 117 ? -4.975 -6.401 5.204 1.00 98.19 117 ILE A CA 1
ATOM 863 C C . ILE A 1 117 ? -6.061 -5.550 4.545 1.00 98.19 117 ILE A C 1
ATOM 865 O O . ILE A 1 117 ? -6.527 -4.565 5.111 1.00 98.19 117 ILE A O 1
ATOM 869 N N . LEU A 1 118 ? -6.482 -5.916 3.339 1.00 98.19 118 LEU A N 1
ATOM 870 C CA . LEU A 1 118 ? -7.517 -5.200 2.597 1.00 98.19 118 LEU A CA 1
ATOM 871 C C . LEU A 1 118 ? -8.901 -5.641 3.077 1.00 98.19 118 LEU A C 1
ATOM 873 O O . LEU A 1 118 ? -9.320 -6.779 2.822 1.00 98.19 118 LEU A O 1
ATOM 877 N N . ALA A 1 119 ? -9.617 -4.744 3.759 1.00 97.31 119 ALA A N 1
ATOM 878 C CA . ALA A 1 119 ? -10.937 -5.034 4.307 1.00 97.31 119 ALA A CA 1
ATOM 879 C C . ALA A 1 119 ? -11.946 -5.363 3.193 1.00 97.31 119 ALA A C 1
ATOM 881 O O . ALA A 1 119 ? -12.005 -4.695 2.156 1.00 97.31 119 ALA A O 1
ATOM 882 N N . ALA A 1 120 ? -12.752 -6.402 3.415 1.00 96.06 120 ALA A N 1
ATOM 883 C CA . ALA A 1 120 ? -13.728 -6.889 2.447 1.00 96.06 120 ALA A CA 1
ATOM 884 C C . ALA A 1 120 ? -14.707 -5.784 2.020 1.00 96.06 120 ALA A C 1
ATOM 886 O O . ALA A 1 120 ? -15.190 -5.015 2.847 1.00 96.06 120 ALA A O 1
ATOM 887 N N . GLY A 1 121 ? -15.019 -5.721 0.723 1.00 95.00 121 GLY A N 1
ATOM 888 C CA . GLY A 1 121 ? -15.974 -4.747 0.183 1.00 95.00 121 GLY A CA 1
ATOM 889 C C . GLY A 1 121 ? -15.467 -3.302 0.137 1.00 95.00 121 GLY A C 1
ATOM 890 O O . GLY A 1 121 ? -16.238 -2.413 -0.213 1.00 95.00 121 GLY A O 1
ATOM 891 N N . THR A 1 122 ? -14.191 -3.053 0.451 1.00 96.56 122 THR A N 1
ATOM 892 C CA . THR A 1 122 ? -13.591 -1.714 0.367 1.00 96.56 122 THR A CA 1
ATOM 893 C C . THR A 1 122 ? -12.621 -1.586 -0.793 1.00 96.56 122 THR A C 1
ATOM 895 O O . THR A 1 122 ? -12.042 -2.570 -1.256 1.00 96.56 122 THR A O 1
ATOM 898 N N . THR A 1 123 ? -12.447 -0.353 -1.266 1.00 97.31 123 THR A N 1
ATOM 899 C CA . THR A 1 123 ? -11.412 0.012 -2.234 1.00 97.31 123 THR A CA 1
ATOM 900 C C . THR A 1 123 ? -10.496 1.032 -1.593 1.00 97.31 123 THR A C 1
ATOM 902 O O . THR A 1 123 ? -10.970 2.035 -1.067 1.00 97.31 123 THR A O 1
ATOM 905 N N . ASN A 1 124 ? -9.201 0.749 -1.638 1.00 97.94 124 ASN A N 1
ATOM 906 C CA . ASN A 1 124 ? -8.149 1.618 -1.144 1.00 97.94 124 ASN A CA 1
ATOM 907 C C . ASN A 1 124 ? -7.349 2.129 -2.342 1.00 97.94 124 ASN A C 1
ATOM 909 O O . ASN A 1 124 ? -7.111 1.370 -3.285 1.00 97.94 124 ASN A O 1
ATOM 913 N N . SER A 1 125 ? -6.937 3.390 -2.322 1.00 97.56 125 SER A N 1
ATOM 914 C CA . SER A 1 125 ? -6.211 4.008 -3.431 1.00 97.56 125 SER A CA 1
ATOM 915 C C . SER A 1 125 ? -5.028 4.808 -2.921 1.00 97.56 125 SER A C 1
ATOM 917 O O . SER A 1 125 ? -5.189 5.685 -2.081 1.00 97.56 125 SER A O 1
ATOM 919 N N . PHE A 1 126 ? -3.851 4.553 -3.473 1.00 96.81 126 PHE A N 1
ATOM 920 C CA . PHE A 1 126 ? -2.620 5.261 -3.162 1.00 96.81 126 PHE A CA 1
ATOM 921 C C . PHE A 1 126 ? -2.015 5.804 -4.451 1.00 96.81 126 PHE A C 1
ATOM 923 O O . PHE A 1 126 ? -1.559 5.040 -5.304 1.00 96.81 126 PHE A O 1
ATOM 930 N N . SER A 1 127 ? -2.043 7.124 -4.606 1.00 94.06 127 SER A N 1
ATOM 931 C CA . SER A 1 127 ? -1.463 7.816 -5.752 1.00 94.06 127 SER A CA 1
ATOM 932 C C . SER A 1 127 ? -0.617 9.015 -5.356 1.00 94.06 127 SER A C 1
ATOM 934 O O . SER A 1 127 ? -0.923 9.701 -4.379 1.00 94.06 127 SER A O 1
ATOM 936 N N . ASN A 1 128 ? 0.434 9.280 -6.128 1.00 90.44 128 ASN A N 1
ATOM 937 C CA . ASN A 1 128 ? 1.263 10.475 -5.989 1.00 90.44 128 ASN A CA 1
ATOM 938 C C . ASN A 1 128 ? 1.965 10.847 -7.303 1.00 90.44 128 ASN A C 1
ATOM 940 O O . ASN A 1 128 ? 1.814 10.152 -8.309 1.00 90.44 128 ASN A O 1
ATOM 944 N N . ASN A 1 129 ? 2.722 11.947 -7.276 1.00 84.56 129 ASN A N 1
ATOM 945 C CA . ASN A 1 129 ? 3.370 12.539 -8.449 1.00 84.56 129 ASN A CA 1
ATOM 946 C C . ASN A 1 129 ? 4.902 12.433 -8.460 1.00 84.56 129 ASN A C 1
ATOM 948 O O . ASN A 1 129 ? 5.521 13.008 -9.353 1.00 84.56 129 ASN A O 1
ATOM 952 N N . LEU A 1 130 ? 5.522 11.712 -7.519 1.00 78.25 130 LEU A N 1
ATOM 953 C CA . LEU A 1 130 ? 6.990 11.655 -7.405 1.00 78.25 130 LEU A CA 1
ATOM 954 C C . LEU A 1 130 ? 7.549 10.233 -7.328 1.00 78.25 130 LEU A C 1
ATOM 956 O O . LEU A 1 130 ? 8.505 9.906 -8.029 1.00 78.25 130 LEU A O 1
ATOM 960 N N . GLY A 1 131 ? 6.941 9.387 -6.503 1.00 85.56 131 GLY A N 1
ATOM 961 C CA . GLY A 1 131 ? 7.474 8.096 -6.096 1.00 85.56 131 GLY A CA 1
ATOM 962 C C . GLY A 1 131 ? 6.638 6.904 -6.526 1.00 85.56 131 GLY A C 1
ATOM 963 O O . GLY A 1 131 ? 5.948 6.922 -7.549 1.00 85.56 131 GLY A O 1
ATOM 964 N N . ALA A 1 132 ? 6.731 5.828 -5.748 1.00 89.88 132 ALA A N 1
ATOM 965 C CA . ALA A 1 132 ? 5.843 4.691 -5.916 1.00 89.88 132 ALA A CA 1
ATOM 966 C C . ALA A 1 132 ? 4.500 4.947 -5.226 1.00 89.88 132 ALA A C 1
ATOM 968 O O . ALA A 1 132 ? 4.441 5.678 -4.239 1.00 89.88 132 ALA A O 1
ATOM 969 N N . GLY A 1 133 ? 3.414 4.343 -5.717 1.00 92.06 133 GLY A N 1
ATOM 970 C CA . GLY A 1 133 ? 2.120 4.403 -5.017 1.00 92.06 133 GLY A CA 1
ATOM 971 C C . GLY A 1 133 ? 2.231 3.820 -3.603 1.00 92.06 133 GLY A C 1
ATOM 972 O O . GLY A 1 133 ? 1.774 4.420 -2.630 1.00 92.06 133 GLY A O 1
ATOM 973 N N . ILE A 1 134 ? 2.923 2.683 -3.501 1.00 94.00 134 ILE A N 1
ATOM 974 C CA . ILE A 1 134 ? 3.435 2.122 -2.248 1.00 94.00 134 ILE A CA 1
ATOM 975 C C . ILE A 1 134 ? 4.938 1.915 -2.392 1.00 94.00 134 ILE A C 1
ATOM 977 O O . ILE A 1 134 ? 5.370 1.082 -3.192 1.00 94.00 134 ILE A O 1
ATOM 981 N N . THR A 1 135 ? 5.721 2.622 -1.586 1.00 92.06 135 THR A N 1
ATOM 982 C CA . THR A 1 135 ? 7.179 2.502 -1.577 1.00 92.06 135 THR A CA 1
ATOM 983 C C . THR A 1 135 ? 7.608 1.388 -0.626 1.00 92.06 135 THR A C 1
ATOM 985 O O . THR A 1 135 ? 7.359 1.453 0.577 1.00 92.06 135 THR A O 1
ATOM 988 N N . CYS A 1 136 ? 8.257 0.358 -1.168 1.00 91.19 136 CYS A N 1
ATOM 989 C CA . CYS A 1 136 ? 8.823 -0.778 -0.447 1.00 91.19 136 CYS A CA 1
ATOM 990 C C . CYS A 1 136 ? 10.304 -0.916 -0.820 1.00 91.19 136 CYS A C 1
ATOM 992 O O . CYS A 1 136 ? 10.624 -1.453 -1.879 1.00 91.19 136 CYS A O 1
ATOM 994 N N . LEU A 1 137 ? 11.186 -0.418 0.048 1.00 86.94 137 LEU A N 1
ATOM 995 C CA . LEU A 1 137 ? 12.639 -0.351 -0.163 1.00 86.94 137 LEU A CA 1
ATOM 996 C C . LEU A 1 137 ? 13.327 -1.720 -0.018 1.00 86.94 137 LEU A C 1
ATOM 998 O O . LEU A 1 137 ? 12.761 -2.641 0.569 1.00 86.94 137 LEU A O 1
ATOM 1002 N N . SER A 1 138 ? 14.561 -1.852 -0.512 1.00 84.94 138 SER A N 1
ATOM 1003 C CA . SER A 1 138 ? 15.254 -3.133 -0.752 1.00 84.94 138 SER A CA 1
ATOM 1004 C C . SER A 1 138 ? 15.410 -4.078 0.452 1.00 84.94 138 SER A C 1
ATOM 1006 O O . SER A 1 138 ? 15.515 -5.286 0.245 1.00 84.94 138 SER A O 1
ATOM 1008 N N . ALA A 1 139 ? 15.400 -3.587 1.700 1.00 86.12 139 ALA A N 1
ATOM 1009 C CA . ALA A 1 139 ? 15.440 -4.441 2.902 1.00 86.12 139 ALA A CA 1
ATOM 1010 C C . ALA A 1 139 ? 14.099 -4.530 3.655 1.00 86.12 139 ALA A C 1
ATOM 1012 O O . ALA A 1 139 ? 14.025 -5.095 4.746 1.00 86.12 139 ALA A O 1
ATOM 1013 N N . SER A 1 140 ? 13.031 -4.001 3.065 1.00 91.56 140 SER A N 1
ATOM 1014 C CA . SER A 1 140 ? 11.682 -4.035 3.619 1.00 91.56 140 SER A CA 1
ATOM 1015 C C . SER A 1 140 ? 10.892 -5.228 3.074 1.00 91.56 140 SER A C 1
ATOM 1017 O O . SER A 1 140 ? 11.221 -5.820 2.043 1.00 91.56 140 SER A O 1
ATOM 1019 N N . THR A 1 141 ? 9.845 -5.636 3.789 1.00 95.44 141 THR A N 1
ATOM 1020 C CA . THR A 1 141 ? 8.932 -6.699 3.343 1.00 95.44 141 THR A CA 1
ATOM 1021 C C . THR A 1 141 ? 7.499 -6.220 3.415 1.00 95.44 141 THR A C 1
ATOM 1023 O O . THR A 1 141 ? 7.022 -5.849 4.487 1.00 95.44 141 THR A O 1
ATOM 1026 N N . LEU A 1 142 ? 6.802 -6.298 2.289 1.00 97.00 142 LEU A N 1
ATOM 1027 C CA . LEU A 1 142 ? 5.386 -6.001 2.185 1.00 97.00 142 LEU A CA 1
ATOM 1028 C C . LEU A 1 142 ? 4.599 -7.287 1.942 1.00 97.00 142 LEU A C 1
ATOM 1030 O O . LEU A 1 142 ? 4.819 -7.986 0.955 1.00 97.00 142 LEU A O 1
ATOM 1034 N N . ILE A 1 143 ? 3.649 -7.580 2.821 1.00 97.75 143 ILE A N 1
ATOM 1035 C CA . ILE A 1 143 ? 2.671 -8.652 2.642 1.00 97.75 143 ILE A CA 1
ATOM 1036 C C . ILE A 1 143 ? 1.308 -8.003 2.431 1.00 97.75 143 ILE A C 1
ATOM 1038 O O . ILE A 1 143 ? 0.874 -7.231 3.275 1.00 97.75 143 ILE A O 1
ATOM 1042 N N . ILE A 1 144 ? 0.629 -8.323 1.333 1.00 98.06 144 ILE A N 1
ATOM 1043 C CA . ILE A 1 144 ? -0.726 -7.852 1.031 1.00 98.06 144 ILE A CA 1
ATOM 1044 C C . ILE A 1 144 ? -1.675 -9.046 1.064 1.00 98.06 144 ILE A C 1
ATOM 1046 O O . ILE A 1 144 ? -1.458 -10.045 0.373 1.00 98.06 144 ILE A O 1
ATOM 1050 N N . GLU A 1 145 ? -2.729 -8.954 1.863 1.00 97.69 145 GLU A N 1
ATOM 1051 C CA . GLU A 1 145 ? -3.745 -9.994 2.018 1.00 97.69 145 GLU A CA 1
ATOM 1052 C C . GLU A 1 145 ? -5.142 -9.397 2.239 1.00 97.69 145 GLU A C 1
ATOM 1054 O O . GLU A 1 145 ? -5.340 -8.189 2.147 1.00 97.69 145 GLU A O 1
ATOM 1059 N N . GLY A 1 146 ? -6.136 -10.248 2.494 1.00 96.69 146 GLY A N 1
ATOM 1060 C CA . GLY A 1 146 ? -7.543 -9.850 2.581 1.00 96.69 146 GLY A CA 1
ATOM 1061 C C . GLY A 1 146 ? -8.290 -10.022 1.258 1.00 96.69 146 GLY A C 1
ATOM 1062 O O . GLY A 1 146 ? -7.815 -10.689 0.339 1.00 96.69 146 GLY A O 1
ATOM 1063 N N . SER A 1 147 ? -9.499 -9.468 1.179 1.00 95.94 147 SER A N 1
ATO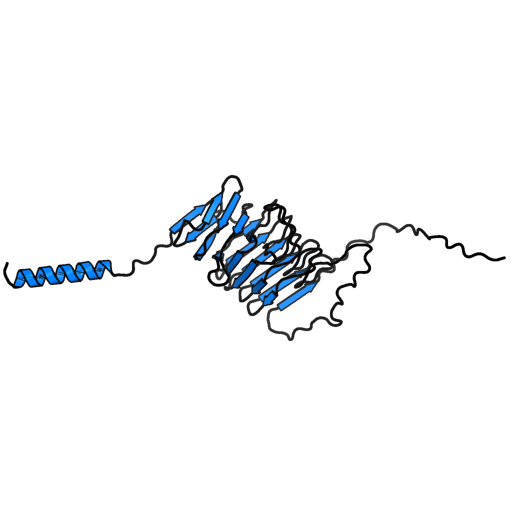M 1064 C CA . SER A 1 147 ? -10.396 -9.602 0.018 1.00 95.94 147 SER A CA 1
ATOM 1065 C C . SER A 1 147 ? -10.853 -8.266 -0.568 1.00 95.94 147 SER A C 1
ATOM 1067 O O . SER A 1 147 ? -11.562 -8.257 -1.573 1.00 95.94 147 SER A O 1
ATOM 1069 N N . GLY A 1 148 ? -10.448 -7.145 0.037 1.00 97.50 148 GLY A N 1
ATOM 1070 C CA . GLY A 1 148 ? -10.670 -5.807 -0.504 1.00 97.50 148 GLY A CA 1
ATOM 1071 C C . GLY A 1 148 ? -9.861 -5.513 -1.770 1.00 97.50 148 GLY A C 1
ATOM 1072 O O . GLY A 1 148 ? -9.120 -6.355 -2.286 1.00 97.50 148 GLY A O 1
ATOM 1073 N N . SER A 1 149 ? -10.008 -4.288 -2.264 1.00 97.94 149 SER A N 1
ATOM 1074 C CA . SER A 1 149 ? -9.314 -3.780 -3.445 1.00 97.94 149 SER A CA 1
ATOM 1075 C C . SER A 1 149 ? -8.250 -2.748 -3.070 1.00 97.94 149 SER A C 1
ATOM 1077 O O . SER A 1 149 ? -8.418 -1.983 -2.113 1.00 97.94 149 SER A O 1
ATOM 1079 N N . LEU A 1 150 ? -7.160 -2.725 -3.830 1.00 98.12 150 LEU A N 1
ATOM 1080 C CA . LEU A 1 150 ? -6.062 -1.779 -3.696 1.00 98.12 150 LEU A CA 1
ATOM 1081 C C . LEU A 1 150 ? -5.619 -1.300 -5.075 1.00 98.12 150 LEU A C 1
ATOM 1083 O O . LEU A 1 150 ? -5.180 -2.097 -5.904 1.00 98.12 150 LEU A O 1
ATOM 1087 N N . LYS A 1 151 ? -5.664 0.013 -5.280 1.00 98.00 151 LYS A N 1
ATOM 1088 C CA . LYS A 1 151 ? -5.069 0.687 -6.427 1.00 98.00 151 LYS A CA 1
ATOM 1089 C C . LYS A 1 151 ? -3.829 1.448 -5.985 1.00 98.00 151 LYS A C 1
ATOM 1091 O O . LYS A 1 151 ? -3.922 2.310 -5.121 1.00 98.00 151 LYS A O 1
ATOM 1096 N N . ALA A 1 152 ? -2.683 1.157 -6.579 1.00 96.94 152 ALA A N 1
ATOM 1097 C CA . ALA A 1 152 ? -1.432 1.845 -6.292 1.00 96.94 152 ALA A CA 1
ATOM 1098 C C . ALA A 1 152 ? -0.856 2.420 -7.589 1.00 96.94 152 ALA A C 1
ATOM 1100 O O . ALA A 1 152 ? -0.698 1.708 -8.584 1.00 96.94 152 ALA A O 1
ATOM 1101 N N . THR A 1 153 ? -0.603 3.725 -7.626 1.00 94.88 153 THR A N 1
ATOM 1102 C CA . THR A 1 153 ? -0.150 4.420 -8.836 1.00 94.88 153 THR A CA 1
ATOM 1103 C C . THR A 1 153 ? 0.905 5.468 -8.515 1.00 94.88 153 THR A C 1
ATOM 1105 O O . THR A 1 153 ? 0.714 6.285 -7.625 1.00 94.88 153 THR A O 1
ATOM 1108 N N . GLY A 1 154 ? 2.001 5.490 -9.265 1.00 91.12 154 GLY A N 1
ATOM 1109 C CA . GLY A 1 154 ? 3.017 6.531 -9.120 1.00 91.12 154 GLY A CA 1
ATOM 1110 C C . GLY A 1 154 ? 3.966 6.592 -10.316 1.00 91.12 154 GLY A C 1
ATOM 1111 O O . GLY A 1 154 ? 3.954 5.682 -11.148 1.00 91.12 154 GLY A O 1
ATOM 1112 N N . PRO A 1 155 ? 4.790 7.646 -10.442 1.00 87.44 155 PRO A N 1
ATOM 1113 C CA . PRO A 1 155 ? 5.821 7.717 -11.479 1.00 87.44 155 PRO A CA 1
ATOM 1114 C C . PRO A 1 155 ? 6.931 6.672 -11.324 1.00 87.44 155 PRO A C 1
ATOM 1116 O O . PRO A 1 155 ? 7.513 6.243 -12.325 1.00 87.44 155 PRO A O 1
ATOM 1119 N N . GLY A 1 156 ? 7.208 6.251 -10.085 1.00 87.44 156 GLY A N 1
ATOM 1120 C CA . GLY A 1 156 ? 8.046 5.098 -9.757 1.00 87.44 156 GLY A CA 1
ATOM 1121 C C . GLY A 1 156 ? 7.326 3.783 -10.050 1.00 87.44 156 GLY A C 1
ATOM 1122 O O . GLY A 1 156 ? 6.619 3.668 -11.052 1.00 87.44 156 GLY A O 1
ATOM 1123 N N . ALA A 1 157 ? 7.496 2.769 -9.201 1.00 91.25 157 ALA A N 1
ATOM 1124 C CA . ALA A 1 157 ? 6.662 1.579 -9.307 1.00 91.25 157 ALA A CA 1
ATOM 1125 C C . ALA A 1 157 ? 5.216 1.861 -8.858 1.00 91.25 157 ALA A C 1
ATOM 1127 O O . ALA A 1 157 ? 4.970 2.742 -8.040 1.00 91.25 157 ALA A O 1
ATOM 1128 N N . GLY A 1 158 ? 4.233 1.084 -9.313 1.00 93.44 158 GLY A N 1
ATOM 1129 C CA . GLY A 1 158 ? 2.924 1.097 -8.643 1.00 93.44 158 GLY A CA 1
ATOM 1130 C C . GLY A 1 158 ? 3.072 0.652 -7.182 1.00 93.44 158 GLY A C 1
ATOM 1131 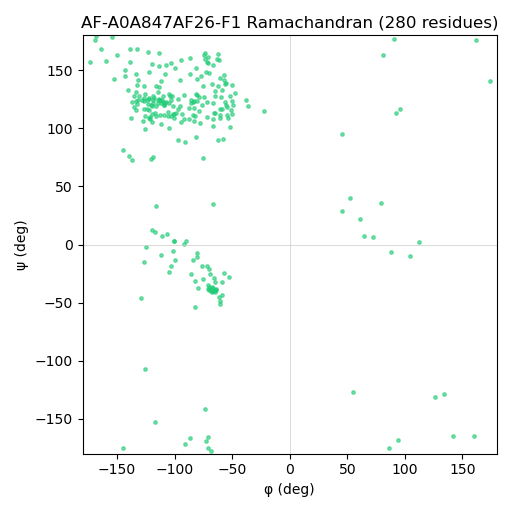O O . GLY A 1 158 ? 2.674 1.364 -6.260 1.00 93.44 158 GLY A O 1
ATOM 1132 N N . ILE A 1 159 ? 3.724 -0.498 -6.981 1.00 94.88 159 ILE A N 1
ATOM 1133 C CA . ILE A 1 159 ? 4.105 -1.059 -5.676 1.00 94.88 159 ILE A CA 1
ATOM 1134 C C . ILE A 1 159 ? 5.568 -1.510 -5.739 1.00 94.88 159 ILE A C 1
ATOM 1136 O O . ILE A 1 159 ? 5.900 -2.397 -6.525 1.00 94.88 159 ILE A O 1
ATOM 1140 N N . GLY A 1 160 ? 6.429 -0.956 -4.889 1.00 92.69 160 GLY A N 1
ATOM 1141 C CA . GLY A 1 160 ? 7.828 -1.364 -4.774 1.00 92.69 160 GLY A CA 1
ATOM 1142 C C . GLY A 1 160 ? 8.796 -0.188 -4.737 1.00 92.69 160 GLY A C 1
ATOM 1143 O O . GLY A 1 160 ? 8.643 0.704 -3.913 1.00 92.69 160 GLY A O 1
ATOM 1144 N N . GLY A 1 161 ? 9.812 -0.210 -5.591 1.00 87.06 161 GLY A N 1
ATOM 1145 C CA . GLY A 1 161 ? 10.856 0.805 -5.648 1.00 87.06 161 GLY A CA 1
ATOM 1146 C C . GLY A 1 161 ? 10.342 2.130 -6.191 1.00 87.06 161 GLY A C 1
ATOM 1147 O O . GLY A 1 161 ? 9.470 2.178 -7.063 1.00 87.06 161 GLY A O 1
ATOM 1148 N N . GLY A 1 162 ? 10.910 3.223 -5.708 1.00 77.38 162 GLY A N 1
ATOM 1149 C CA . GLY A 1 162 ? 10.449 4.564 -6.030 1.00 77.38 162 GLY A CA 1
ATOM 1150 C C . GLY A 1 162 ? 11.379 5.614 -5.454 1.00 77.38 162 GLY A C 1
ATOM 1151 O O . GLY A 1 162 ? 12.115 5.358 -4.507 1.00 77.38 162 GLY A O 1
ATOM 1152 N N . PHE A 1 163 ? 11.339 6.797 -6.051 1.00 67.94 163 PHE A N 1
ATOM 1153 C CA . PHE A 1 163 ? 11.956 7.963 -5.448 1.00 67.94 163 PHE A CA 1
ATOM 1154 C C . PHE A 1 163 ? 11.087 8.451 -4.290 1.00 67.94 163 PHE A C 1
ATOM 1156 O O . PHE A 1 163 ? 9.867 8.508 -4.437 1.00 67.94 163 PHE A O 1
ATOM 1163 N N . ASP A 1 164 ? 11.690 8.799 -3.159 1.00 60.91 164 ASP A N 1
ATOM 1164 C CA . ASP A 1 164 ? 10.961 9.451 -2.081 1.00 60.91 164 ASP A CA 1
ATOM 1165 C C . ASP A 1 164 ? 11.733 10.649 -1.530 1.00 60.91 164 ASP A C 1
ATOM 1167 O O . ASP A 1 164 ? 12.869 10.520 -1.066 1.00 60.91 164 ASP A O 1
ATOM 1171 N N . ASP A 1 165 ? 11.075 11.808 -1.554 1.00 53.72 165 ASP A N 1
ATOM 1172 C CA . ASP A 1 165 ? 11.607 13.071 -1.036 1.00 53.72 165 ASP A CA 1
ATOM 1173 C C . ASP A 1 165 ? 11.671 13.090 0.499 1.00 53.72 165 ASP A C 1
ATOM 1175 O O . ASP A 1 165 ? 12.412 13.887 1.066 1.00 53.72 165 ASP A O 1
ATOM 1179 N N . ILE A 1 166 ? 10.933 12.214 1.204 1.00 54.12 166 ILE A N 1
ATOM 1180 C CA . ILE A 1 166 ? 10.878 12.228 2.680 1.00 54.12 166 ILE A CA 1
ATOM 1181 C C . ILE A 1 166 ? 12.248 11.919 3.295 1.00 54.12 166 ILE A C 1
ATOM 1183 O O . ILE A 1 166 ? 12.619 12.525 4.298 1.00 54.12 166 ILE A O 1
ATOM 1187 N N . ASN A 1 167 ? 13.001 11.000 2.689 1.00 51.28 167 ASN A N 1
ATOM 1188 C CA . ASN A 1 167 ? 14.335 10.613 3.150 1.00 51.28 167 ASN A CA 1
ATOM 1189 C C . ASN A 1 167 ? 15.435 10.931 2.123 1.00 51.28 167 ASN A C 1
ATOM 1191 O O . ASN A 1 167 ? 16.540 10.403 2.259 1.00 51.28 167 ASN A O 1
ATOM 1195 N N . GLU A 1 168 ? 15.128 11.692 1.063 1.00 55.88 168 GLU A N 1
ATOM 1196 C CA . GLU A 1 168 ? 16.013 11.919 -0.099 1.00 55.88 168 GLU A CA 1
ATOM 1197 C C . GLU A 1 168 ? 16.662 10.620 -0.623 1.00 55.88 168 GLU A C 1
ATOM 1199 O O . GLU A 1 168 ? 17.780 10.596 -1.142 1.00 55.88 168 GLU A O 1
ATOM 1204 N N . THR A 1 169 ? 15.979 9.489 -0.434 1.00 53.72 169 THR A N 1
ATOM 1205 C CA . THR A 1 169 ? 16.548 8.169 -0.678 1.00 53.72 169 THR A CA 1
ATOM 1206 C C . THR A 1 169 ? 16.054 7.682 -2.025 1.00 53.72 169 THR A C 1
ATOM 1208 O O . THR A 1 169 ? 14.889 7.331 -2.201 1.00 53.72 169 THR A O 1
ATOM 1211 N N . TYR A 1 170 ? 16.969 7.643 -2.989 1.00 61.91 170 TYR A N 1
ATOM 1212 C CA . TYR A 1 170 ? 16.763 6.946 -4.250 1.00 61.91 170 TYR A CA 1
ATOM 1213 C C . TYR A 1 170 ? 17.048 5.458 -4.035 1.00 61.91 170 TYR A C 1
ATOM 1215 O O . TYR A 1 170 ? 18.190 5.015 -4.160 1.00 61.91 170 TYR A O 1
ATOM 1223 N N . ASP A 1 171 ? 16.015 4.676 -3.720 1.00 68.25 171 ASP A N 1
ATOM 1224 C CA . ASP A 1 171 ? 16.083 3.227 -3.906 1.00 68.25 171 ASP A CA 1
ATOM 1225 C C . ASP A 1 171 ? 15.261 2.858 -5.134 1.00 68.25 171 ASP A C 1
ATOM 1227 O O . ASP A 1 171 ? 14.026 2.802 -5.128 1.00 68.25 171 ASP A O 1
ATOM 1231 N N . SER A 1 172 ? 15.973 2.645 -6.236 1.00 75.50 172 SER A N 1
ATOM 1232 C CA . SER A 1 172 ? 15.341 2.156 -7.448 1.00 75.50 172 SER A CA 1
ATOM 1233 C C . SER A 1 172 ? 14.876 0.707 -7.29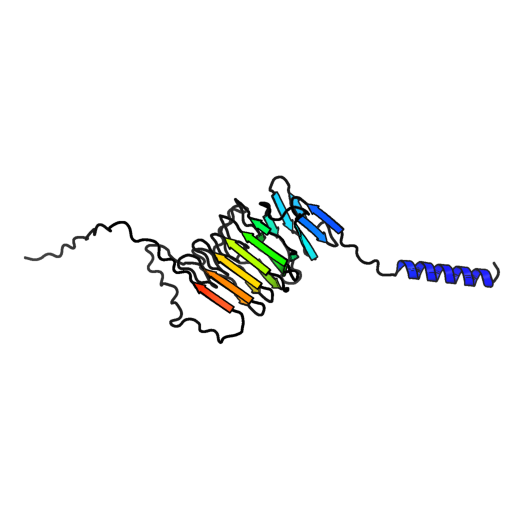1 1.00 75.50 172 SER A C 1
ATOM 1235 O O . SER A 1 172 ? 13.915 0.297 -7.948 1.00 75.50 172 SER A O 1
ATOM 1237 N N . GLY A 1 173 ? 15.501 -0.057 -6.393 1.00 80.62 173 GLY A N 1
ATOM 1238 C CA . GLY A 1 173 ? 15.125 -1.420 -6.059 1.00 80.62 173 GLY A CA 1
ATOM 1239 C C . GLY A 1 173 ? 13.857 -1.509 -5.216 1.00 80.62 173 GLY A C 1
ATOM 1240 O O . GLY A 1 173 ? 13.373 -0.537 -4.647 1.00 80.62 173 GLY A O 1
ATOM 1241 N N . SER A 1 174 ? 13.300 -2.716 -5.156 1.00 88.75 174 SER A N 1
ATOM 1242 C CA . SER A 1 174 ? 12.187 -3.039 -4.259 1.00 88.75 174 SER A CA 1
ATOM 1243 C C . SER A 1 174 ? 12.613 -4.038 -3.199 1.00 88.75 174 SER A C 1
ATOM 1245 O O . SER A 1 174 ? 13.519 -4.838 -3.429 1.00 88.75 174 SER A O 1
ATOM 1247 N N . GLY A 1 175 ? 11.936 -4.016 -2.056 1.00 90.81 175 GLY A N 1
ATOM 1248 C CA . GLY A 1 175 ? 11.992 -5.076 -1.057 1.00 90.81 175 GLY A CA 1
ATOM 1249 C C . GLY A 1 175 ? 11.244 -6.336 -1.488 1.00 90.81 175 GLY A C 1
ATOM 1250 O O . GLY A 1 175 ? 10.824 -6.490 -2.636 1.00 90.81 175 GLY A O 1
ATOM 1251 N N . ALA A 1 176 ? 11.058 -7.263 -0.551 1.00 93.62 176 ALA A N 1
ATOM 1252 C CA . ALA A 1 176 ? 10.252 -8.455 -0.792 1.00 93.62 176 ALA A CA 1
ATOM 1253 C C . ALA A 1 176 ? 8.756 -8.100 -0.790 1.00 93.62 176 ALA A C 1
ATOM 1255 O O . ALA A 1 176 ? 8.251 -7.524 0.174 1.00 93.62 176 ALA A O 1
ATOM 1256 N N . ILE A 1 177 ? 8.034 -8.469 -1.850 1.00 96.25 177 ILE A N 1
ATOM 1257 C CA . ILE A 1 177 ? 6.601 -8.187 -2.005 1.00 96.25 177 ILE A CA 1
ATOM 1258 C C . ILE A 1 177 ? 5.850 -9.513 -2.121 1.00 96.25 177 ILE A C 1
ATOM 1260 O O . ILE A 1 177 ? 6.064 -10.290 -3.052 1.00 96.25 177 ILE A O 1
ATOM 1264 N N . HIS A 1 178 ? 4.934 -9.772 -1.194 1.00 96.75 178 HIS A N 1
ATOM 1265 C CA . HIS A 1 178 ? 4.118 -10.982 -1.158 1.00 96.75 178 HIS A CA 1
ATOM 1266 C C . HIS A 1 178 ? 2.636 -10.626 -1.249 1.00 96.75 178 HIS A C 1
ATOM 1268 O O . HIS A 1 178 ? 2.073 -10.072 -0.312 1.00 96.75 178 HIS A O 1
ATOM 1274 N N . ILE A 1 179 ? 1.978 -10.988 -2.346 1.00 97.19 179 ILE A N 1
ATOM 1275 C CA . ILE A 1 179 ? 0.536 -10.799 -2.532 1.00 97.19 179 ILE A CA 1
ATOM 1276 C C . ILE A 1 179 ? -0.157 -12.143 -2.329 1.00 97.19 179 ILE A C 1
ATOM 1278 O O . ILE A 1 179 ? 0.002 -13.074 -3.122 1.00 97.19 179 ILE A O 1
ATOM 1282 N N . LYS A 1 180 ? -0.911 -12.250 -1.239 1.00 97.56 180 LYS A N 1
ATOM 1283 C CA . LYS A 1 180 ? -1.643 -13.456 -0.835 1.00 97.56 180 LYS A CA 1
ATOM 1284 C C . LYS A 1 180 ? -3.143 -13.362 -1.119 1.00 97.56 180 LYS A C 1
ATOM 1286 O O . LYS A 1 180 ? -3.811 -14.392 -1.142 1.00 97.56 180 LYS A O 1
ATOM 1291 N N . GLY A 1 181 ? -3.680 -12.158 -1.319 1.00 94.75 181 GLY A N 1
ATOM 1292 C CA . GLY A 1 181 ? -5.110 -11.927 -1.523 1.00 94.75 181 GLY A CA 1
ATOM 1293 C C . GLY A 1 181 ? -5.433 -10.515 -2.011 1.00 94.75 181 GLY A C 1
ATOM 1294 O O . GLY A 1 181 ? -4.541 -9.685 -2.174 1.00 94.75 181 GLY A O 1
ATOM 1295 N N . GLY A 1 182 ? -6.724 -10.265 -2.229 1.00 96.56 182 GLY A N 1
ATOM 1296 C CA . GLY A 1 182 ? -7.269 -8.982 -2.668 1.00 96.56 182 GLY A CA 1
ATOM 1297 C C . GLY A 1 182 ? -7.375 -8.826 -4.184 1.00 96.56 182 GLY A C 1
ATOM 1298 O O . GLY A 1 182 ? -6.988 -9.707 -4.955 1.00 96.56 182 GLY A O 1
ATOM 1299 N N . THR A 1 183 ? -7.928 -7.690 -4.603 1.00 97.81 183 THR A N 1
ATOM 1300 C CA . THR A 1 183 ? -7.902 -7.221 -5.996 1.00 97.81 183 THR A CA 1
ATOM 1301 C C . THR A 1 183 ? -6.912 -6.070 -6.095 1.00 97.81 183 THR A C 1
ATOM 1303 O O . THR A 1 183 ? -7.154 -5.007 -5.537 1.00 97.81 183 THR A O 1
ATOM 1306 N N . ILE A 1 184 ? -5.781 -6.287 -6.759 1.00 98.00 184 ILE A N 1
ATOM 1307 C CA . ILE A 1 184 ? -4.664 -5.342 -6.798 1.00 98.00 184 ILE A CA 1
ATOM 1308 C C . ILE A 1 184 ? -4.514 -4.783 -8.211 1.00 98.00 184 ILE A C 1
ATOM 1310 O O . ILE A 1 184 ? -4.331 -5.542 -9.165 1.00 98.00 184 ILE A O 1
ATOM 1314 N N . GLU A 1 185 ? -4.542 -3.461 -8.336 1.00 98.00 185 GLU A N 1
ATOM 1315 C CA . GLU A 1 185 ? -4.180 -2.725 -9.548 1.00 98.00 185 GLU A CA 1
ATOM 1316 C C . GLU A 1 185 ? -2.952 -1.864 -9.252 1.00 98.00 185 GLU A C 1
ATOM 1318 O O . GLU A 1 185 ? -3.027 -0.898 -8.495 1.00 98.00 185 GLU A O 1
ATOM 1323 N N . ALA A 1 186 ? -1.810 -2.216 -9.835 1.00 97.00 186 ALA A N 1
ATOM 1324 C CA . ALA A 1 186 ? -0.549 -1.523 -9.604 1.00 97.00 186 ALA A CA 1
ATOM 1325 C C . ALA A 1 186 ? 0.005 -0.967 -10.920 1.00 97.00 186 ALA A C 1
ATOM 1327 O O . ALA A 1 186 ? 0.275 -1.725 -11.854 1.00 97.00 186 ALA A O 1
ATOM 1328 N N . SER A 1 187 ? 0.180 0.349 -10.993 1.00 95.06 187 SER A N 1
ATOM 1329 C CA . SER A 1 187 ? 0.483 1.051 -12.243 1.00 95.06 187 SER A CA 1
ATOM 1330 C C . SER A 1 187 ? 1.624 2.044 -12.071 1.00 95.06 187 SER A C 1
ATOM 1332 O O . SER A 1 187 ? 1.587 2.879 -11.170 1.00 95.06 187 SER A O 1
ATOM 1334 N N . SER A 1 188 ? 2.601 2.005 -12.971 1.00 91.75 188 SER A N 1
ATOM 1335 C CA . SER A 1 188 ? 3.587 3.080 -13.111 1.00 91.75 188 SER A CA 1
ATOM 1336 C C . SER A 1 188 ? 3.165 4.066 -14.199 1.00 91.75 188 SER A C 1
ATOM 1338 O O . SER A 1 188 ? 2.651 3.656 -15.242 1.00 91.75 188 SER A O 1
ATOM 1340 N N . THR A 1 189 ? 3.392 5.362 -13.979 1.00 90.19 189 THR A N 1
ATOM 1341 C CA . THR A 1 189 ? 3.097 6.420 -14.962 1.00 90.19 189 THR A CA 1
ATOM 1342 C C . THR A 1 189 ? 4.322 6.894 -15.751 1.00 90.19 189 THR A C 1
ATOM 1344 O O . THR A 1 189 ? 4.140 7.548 -16.776 1.00 90.19 189 THR A O 1
ATOM 1347 N N . LEU A 1 190 ? 5.551 6.554 -15.331 1.00 86.88 190 LEU A N 1
ATOM 1348 C CA . LEU A 1 190 ? 6.793 6.911 -16.035 1.00 86.88 190 LEU A CA 1
ATOM 1349 C C . LEU A 1 190 ? 7.665 5.689 -16.343 1.00 86.88 190 LEU A C 1
ATOM 1351 O O . LEU A 1 190 ? 7.342 4.941 -17.254 1.00 86.88 190 LEU A O 1
ATOM 1355 N N . HIS A 1 191 ? 8.787 5.508 -15.645 1.00 83.75 191 HIS A N 1
ATOM 1356 C CA . HIS A 1 191 ? 9.832 4.530 -15.976 1.00 83.75 191 HIS A CA 1
ATOM 1357 C C . HIS A 1 191 ? 9.984 3.463 -14.877 1.00 83.75 191 HIS A C 1
ATOM 1359 O O . HIS A 1 191 ? 11.082 2.965 -14.632 1.00 83.75 191 HIS A O 1
ATOM 1365 N N . GLY A 1 192 ? 8.890 3.090 -14.207 1.00 87.06 192 GLY A N 1
ATOM 1366 C CA . GLY A 1 192 ? 8.858 2.003 -13.224 1.00 87.06 192 GLY A CA 1
ATOM 1367 C C . GLY A 1 192 ? 8.020 0.804 -13.660 1.00 87.06 192 GLY A C 1
ATOM 1368 O O . GLY A 1 192 ? 7.235 0.870 -14.611 1.00 87.06 192 GLY A O 1
ATOM 1369 N N . ALA A 1 193 ? 8.195 -0.318 -12.969 1.00 90.88 193 ALA A N 1
ATOM 1370 C CA . ALA A 1 193 ? 7.317 -1.472 -13.116 1.00 90.88 193 ALA A CA 1
ATOM 1371 C C . ALA A 1 193 ? 5.954 -1.218 -12.450 1.00 90.88 193 ALA A C 1
ATOM 1373 O O . ALA A 1 193 ? 5.832 -0.394 -11.550 1.00 90.88 193 ALA A O 1
ATOM 1374 N N . GLY A 1 194 ? 4.912 -1.953 -12.830 1.00 93.19 194 GLY A N 1
ATOM 1375 C CA . GLY A 1 194 ? 3.668 -1.942 -12.049 1.00 93.19 194 GLY A CA 1
ATOM 1376 C C . GLY A 1 194 ? 3.921 -2.440 -10.621 1.00 93.19 194 GLY A C 1
ATOM 1377 O O . GLY A 1 194 ? 3.563 -1.771 -9.655 1.00 93.19 194 GLY A O 1
ATOM 1378 N N . ILE A 1 195 ? 4.616 -3.575 -10.487 1.00 94.38 195 ILE A N 1
ATOM 1379 C CA . ILE A 1 195 ? 5.075 -4.138 -9.209 1.00 94.38 195 ILE A CA 1
ATOM 1380 C C . ILE A 1 195 ? 6.555 -4.511 -9.317 1.00 94.38 195 ILE A C 1
ATOM 1382 O O . ILE A 1 195 ? 6.930 -5.307 -10.180 1.00 94.38 195 ILE A O 1
ATOM 1386 N N . GLY A 1 196 ? 7.386 -3.984 -8.424 1.00 91.75 196 GLY A N 1
ATOM 1387 C CA . GLY A 1 196 ? 8.827 -4.230 -8.408 1.00 91.75 196 GLY A CA 1
ATOM 1388 C C . GLY A 1 196 ? 9.615 -2.928 -8.405 1.00 91.75 196 GLY A C 1
ATOM 1389 O O . GLY A 1 196 ? 9.348 -2.067 -7.580 1.00 91.75 196 GLY A O 1
ATOM 1390 N N . GLY A 1 197 ? 10.612 -2.782 -9.275 1.00 88.00 197 GLY A N 1
ATOM 1391 C CA . GLY A 1 197 ? 11.542 -1.643 -9.239 1.00 88.00 197 GLY A CA 1
ATOM 1392 C C . GLY A 1 197 ? 11.075 -0.397 -9.997 1.00 88.00 197 GLY A C 1
ATOM 1393 O O . GLY A 1 197 ? 10.245 -0.477 -10.907 1.00 88.00 197 GLY A O 1
ATOM 1394 N N . SER A 1 198 ? 11.670 0.751 -9.667 1.00 83.31 198 SER A N 1
ATOM 1395 C CA . SER A 1 198 ? 11.592 1.973 -10.479 1.00 83.31 198 SER A CA 1
ATOM 1396 C C . SER A 1 198 ? 12.747 2.053 -11.495 1.00 83.31 198 SER A C 1
ATOM 1398 O O . SER A 1 198 ? 13.469 1.079 -11.718 1.00 83.31 198 SER A O 1
ATOM 1400 N N . SER A 1 199 ? 12.896 3.189 -12.179 1.00 74.00 199 SER A N 1
ATOM 1401 C CA . SER A 1 199 ? 13.926 3.382 -13.206 1.00 74.00 199 SER A CA 1
ATOM 1402 C C . SER A 1 199 ? 15.327 3.093 -12.665 1.00 74.00 199 SER A C 1
ATOM 1404 O O . SER A 1 199 ? 15.667 3.503 -11.559 1.00 74.00 199 SER A O 1
ATOM 1406 N N . ALA A 1 200 ? 16.155 2.421 -13.464 1.00 69.75 200 ALA A N 1
ATOM 1407 C CA . ALA A 1 200 ? 17.515 2.005 -13.121 1.00 69.75 200 ALA A CA 1
ATOM 1408 C C . ALA A 1 200 ? 17.624 1.042 -11.918 1.00 69.75 200 ALA A C 1
ATOM 1410 O O . ALA A 1 200 ? 18.691 0.924 -11.311 1.00 69.75 200 ALA A O 1
ATOM 1411 N N . ALA A 1 201 ? 16.551 0.321 -11.576 1.00 70.81 201 ALA A N 1
ATOM 1412 C CA . ALA A 1 201 ? 16.606 -0.759 -10.595 1.00 70.81 201 ALA A CA 1
ATOM 1413 C C . ALA A 1 201 ? 17.459 -1.923 -11.114 1.00 70.81 201 ALA A C 1
ATOM 1415 O O . ALA A 1 201 ? 17.039 -2.661 -12.005 1.00 70.81 201 ALA A O 1
ATOM 1416 N N . LEU A 1 202 ? 18.651 -2.108 -10.545 1.00 65.19 202 LEU A N 1
ATOM 1417 C CA . LEU A 1 202 ? 19.510 -3.251 -10.877 1.00 65.19 202 LEU A CA 1
ATOM 1418 C C . LEU A 1 202 ? 19.111 -4.513 -10.110 1.00 65.19 202 LEU A C 1
ATOM 1420 O O . LEU A 1 202 ? 19.261 -5.617 -10.625 1.00 65.19 202 LEU A O 1
ATOM 1424 N N . ASN A 1 203 ? 18.584 -4.346 -8.896 1.00 74.19 203 ASN A N 1
ATOM 1425 C CA . ASN A 1 203 ? 18.162 -5.436 -8.030 1.00 74.19 203 ASN A CA 1
ATOM 1426 C C . ASN A 1 203 ? 16.776 -5.132 -7.470 1.00 74.19 203 ASN A C 1
ATOM 1428 O O . ASN A 1 203 ? 16.481 -4.008 -7.076 1.00 74.19 203 ASN A O 1
ATOM 1432 N N . CYS A 1 204 ? 15.919 -6.142 -7.449 1.00 83.38 204 CYS A N 1
ATOM 1433 C CA . CYS A 1 204 ? 14.612 -6.091 -6.815 1.00 83.38 204 CYS A CA 1
ATOM 1434 C C . CYS A 1 204 ? 14.461 -7.335 -5.954 1.00 83.38 204 CYS A C 1
ATOM 1436 O O . CYS A 1 204 ? 14.894 -8.423 -6.344 1.00 83.38 204 CYS A O 1
ATOM 1438 N N . GLY A 1 205 ? 13.840 -7.168 -4.796 1.00 86.75 205 GLY A N 1
ATOM 1439 C CA . GLY A 1 205 ? 13.418 -8.263 -3.953 1.00 86.75 205 GLY A CA 1
ATOM 1440 C C . GLY A 1 205 ? 12.392 -9.144 -4.668 1.00 86.75 205 GLY A C 1
ATOM 1441 O O . GLY A 1 205 ? 11.824 -8.777 -5.705 1.00 86.75 205 GLY A O 1
ATOM 1442 N N . PRO A 1 206 ? 12.163 -10.354 -4.145 1.00 90.81 206 PRO A N 1
ATOM 1443 C CA . PRO A 1 206 ? 11.245 -11.292 -4.764 1.00 90.81 206 PRO A CA 1
ATOM 1444 C C . PRO A 1 206 ? 9.810 -10.755 -4.724 1.00 90.81 206 PRO A C 1
ATOM 1446 O O . PRO A 1 206 ? 9.307 -10.377 -3.666 1.00 90.81 206 PRO A O 1
ATOM 1449 N N . VAL A 1 207 ? 9.126 -10.813 -5.868 1.00 94.19 207 VAL A N 1
ATOM 1450 C CA . VAL A 1 207 ? 7.676 -10.610 -5.959 1.00 94.19 207 VAL A CA 1
ATOM 1451 C C . VAL A 1 207 ? 7.002 -11.979 -6.014 1.00 94.19 207 VAL A C 1
ATOM 1453 O O . VAL A 1 207 ? 7.172 -12.726 -6.976 1.00 94.19 207 VAL A O 1
ATOM 1456 N N . THR A 1 208 ? 6.243 -12.330 -4.977 1.00 95.38 208 THR A N 1
ATOM 1457 C CA . THR A 1 208 ? 5.509 -13.601 -4.881 1.00 95.38 208 THR A CA 1
ATOM 1458 C C . THR A 1 208 ? 4.012 -13.340 -4.875 1.00 95.38 208 THR A C 1
ATOM 1460 O O . THR A 1 208 ? 3.512 -12.670 -3.977 1.00 95.38 208 THR A O 1
ATOM 1463 N N . ILE A 1 209 ? 3.282 -13.916 -5.828 1.00 95.81 209 ILE A N 1
ATOM 1464 C CA . ILE A 1 209 ? 1.816 -13.858 -5.871 1.00 95.81 209 ILE A CA 1
ATOM 1465 C C . ILE A 1 209 ? 1.284 -15.269 -5.628 1.00 95.81 209 ILE A C 1
ATOM 1467 O O . ILE A 1 209 ? 1.475 -16.159 -6.459 1.00 95.81 209 ILE A O 1
ATOM 1471 N N . SER A 1 210 ? 0.647 -15.489 -4.481 1.00 95.75 210 SER A N 1
ATOM 1472 C CA . SER A 1 210 ? 0.067 -16.780 -4.091 1.00 95.75 210 SER A CA 1
ATOM 1473 C C . SER A 1 210 ? -1.463 -16.775 -4.042 1.00 95.75 210 SER A C 1
ATOM 1475 O O . SER A 1 210 ? -2.059 -17.848 -3.950 1.00 95.75 210 SER A O 1
ATOM 1477 N N . GLY A 1 211 ? -2.101 -15.608 -4.160 1.00 92.50 211 GLY A N 1
ATOM 1478 C CA . GLY A 1 211 ? -3.554 -15.474 -4.237 1.00 92.50 211 GLY A CA 1
ATOM 1479 C C . GLY A 1 211 ? -4.005 -14.065 -4.625 1.00 92.50 211 GLY A C 1
ATOM 1480 O O . GLY A 1 211 ? -3.185 -13.159 -4.766 1.00 92.50 211 GLY A O 1
ATOM 1481 N N . GLY A 1 212 ? -5.319 -13.898 -4.796 1.00 94.62 212 GLY A N 1
ATOM 1482 C CA . GLY A 1 212 ? -5.933 -12.652 -5.263 1.00 94.62 212 GLY A CA 1
ATOM 1483 C C . GLY A 1 212 ? -5.991 -12.513 -6.789 1.00 94.62 212 GLY A C 1
ATOM 1484 O O . GLY A 1 212 ? -5.646 -13.432 -7.533 1.00 94.62 212 GLY A O 1
ATOM 1485 N N . ILE A 1 213 ? -6.454 -11.348 -7.240 1.00 95.81 213 ILE A N 1
ATOM 1486 C CA . ILE A 1 213 ? -6.443 -10.913 -8.642 1.00 95.81 213 ILE A CA 1
ATOM 1487 C C . ILE A 1 213 ? -5.449 -9.764 -8.735 1.00 95.81 213 ILE A C 1
ATOM 1489 O O . ILE A 1 213 ? -5.617 -8.759 -8.050 1.00 95.81 213 ILE A O 1
ATOM 1493 N N . VAL A 1 214 ? -4.425 -9.899 -9.575 1.00 96.88 214 VAL A N 1
ATOM 1494 C CA . VAL A 1 214 ? -3.364 -8.892 -9.699 1.00 96.88 214 VAL A CA 1
ATOM 1495 C C . VAL A 1 214 ? -3.264 -8.430 -11.141 1.00 96.88 214 VAL A C 1
ATOM 1497 O O . VAL A 1 214 ? -3.000 -9.219 -12.056 1.00 96.88 214 VAL A O 1
ATOM 1500 N N . THR A 1 215 ? -3.447 -7.128 -11.321 1.00 97.25 215 THR A N 1
ATOM 1501 C CA . THR A 1 215 ? -3.257 -6.432 -12.586 1.00 97.25 215 THR A CA 1
ATOM 1502 C C . THR A 1 215 ? -2.125 -5.433 -12.424 1.00 97.25 215 THR A C 1
ATOM 1504 O O . THR A 1 215 ? -2.201 -4.537 -11.586 1.00 97.25 215 THR A O 1
ATOM 1507 N N . ALA A 1 216 ? -1.065 -5.598 -13.212 1.00 95.44 216 ALA A N 1
ATOM 1508 C CA . ALA A 1 216 ? 0.123 -4.763 -13.107 1.00 95.44 216 ALA A CA 1
ATOM 1509 C C . ALA A 1 216 ? 0.489 -4.143 -14.459 1.00 95.44 216 ALA A C 1
ATOM 1511 O O . ALA A 1 216 ? 0.661 -4.859 -15.456 1.00 95.44 216 ALA A O 1
ATOM 1512 N N . TYR A 1 217 ? 0.631 -2.819 -14.468 1.00 94.31 217 TYR A N 1
ATOM 1513 C CA . TYR A 1 217 ? 0.949 -2.019 -15.644 1.00 94.31 217 TYR A CA 1
ATOM 1514 C C . TYR A 1 217 ? 2.294 -1.325 -15.458 1.00 94.31 217 TYR A C 1
ATOM 1516 O O . TYR A 1 217 ? 2.459 -0.457 -14.602 1.00 94.31 217 TYR A O 1
ATOM 1524 N N . GLY A 1 218 ? 3.261 -1.732 -16.275 1.00 90.00 218 GLY A N 1
ATOM 1525 C CA . GLY A 1 218 ? 4.539 -1.045 -16.368 1.00 90.00 218 GLY A CA 1
ATOM 1526 C C . GLY A 1 218 ? 4.371 0.280 -17.092 1.00 90.00 218 GLY A C 1
ATOM 1527 O O . GLY A 1 218 ? 3.531 0.397 -17.992 1.00 90.00 218 GLY A O 1
ATOM 1528 N N . GLY A 1 219 ? 5.191 1.248 -16.705 1.00 86.94 219 GLY A N 1
ATOM 1529 C CA . GLY A 1 219 ? 5.330 2.496 -17.428 1.00 86.94 219 GLY A CA 1
ATOM 1530 C C . GLY A 1 219 ? 6.053 2.303 -18.766 1.00 86.94 219 GLY A C 1
ATOM 1531 O O . GLY A 1 219 ? 6.233 1.186 -19.261 1.00 86.94 219 GLY A O 1
ATOM 1532 N N . THR A 1 220 ? 6.487 3.403 -19.366 1.00 84.00 220 THR A N 1
ATOM 1533 C CA . THR A 1 220 ? 7.176 3.425 -20.657 1.00 84.00 220 THR A CA 1
ATOM 1534 C C . THR A 1 220 ? 8.412 2.521 -20.630 1.00 84.00 220 THR A C 1
ATOM 1536 O O . THR A 1 220 ? 9.328 2.732 -19.841 1.00 84.00 220 THR A O 1
ATOM 1539 N N . TYR A 1 221 ? 8.435 1.519 -21.517 1.00 81.56 221 TYR A N 1
ATOM 1540 C CA . TYR A 1 221 ? 9.495 0.503 -21.650 1.00 81.56 221 TYR A CA 1
ATOM 1541 C C . TYR A 1 221 ? 9.675 -0.442 -20.446 1.00 81.56 221 TYR A C 1
ATOM 1543 O O . TYR A 1 221 ? 10.592 -1.265 -20.449 1.00 81.56 221 TYR A O 1
ATOM 1551 N N . CYS A 1 222 ? 8.790 -0.386 -19.449 1.00 83.75 222 CYS A N 1
ATOM 1552 C CA . CYS A 1 222 ? 8.883 -1.192 -18.235 1.00 83.75 222 CYS A CA 1
ATOM 1553 C C . CYS A 1 222 ? 7.968 -2.424 -18.266 1.00 83.75 222 CYS A C 1
ATOM 1555 O O . CYS A 1 222 ? 6.890 -2.403 -18.871 1.00 83.75 222 CYS A O 1
ATOM 1557 N N . PRO A 1 223 ? 8.335 -3.504 -17.555 1.00 87.12 223 PRO A N 1
ATOM 1558 C CA . PRO A 1 223 ? 7.444 -4.637 -17.358 1.00 87.12 223 PRO A CA 1
ATOM 1559 C C . PRO A 1 223 ? 6.302 -4.296 -16.389 1.00 87.12 223 PRO A C 1
ATOM 1561 O O . PRO A 1 223 ? 6.424 -3.438 -15.520 1.00 87.12 223 PRO A O 1
ATOM 1564 N N . GLY A 1 224 ? 5.192 -5.034 -16.483 1.00 90.19 224 GLY A N 1
ATOM 1565 C CA . GLY A 1 224 ? 4.143 -4.993 -15.459 1.00 90.19 224 GLY A CA 1
ATOM 1566 C C . GLY A 1 224 ? 4.655 -5.441 -14.089 1.00 90.19 224 GLY A C 1
ATOM 1567 O O . GLY A 1 224 ? 4.402 -4.776 -13.095 1.00 90.19 224 GLY A O 1
ATOM 1568 N N . ILE A 1 225 ? 5.418 -6.537 -14.039 1.00 91.62 225 ILE A N 1
ATOM 1569 C CA . ILE A 1 225 ? 6.033 -7.060 -12.813 1.00 91.62 225 ILE A CA 1
ATOM 1570 C C . ILE A 1 225 ? 7.508 -7.334 -13.091 1.00 91.62 225 ILE A C 1
ATOM 1572 O O . ILE A 1 225 ? 7.818 -8.039 -14.054 1.00 91.62 225 ILE A O 1
ATOM 1576 N N . GLY A 1 226 ? 8.404 -6.805 -12.262 1.00 85.44 226 GLY A N 1
ATOM 1577 C CA . GLY A 1 226 ? 9.846 -7.004 -12.404 1.00 85.44 226 GLY A CA 1
ATOM 1578 C C . GLY A 1 226 ? 10.663 -5.751 -12.081 1.00 85.44 226 GLY A C 1
ATOM 1579 O O . GLY A 1 226 ? 10.147 -4.821 -11.460 1.00 85.44 226 GLY A O 1
ATOM 1580 N N . PRO A 1 227 ? 11.945 -5.709 -12.475 1.00 78.50 227 PRO A N 1
ATOM 1581 C CA . PRO A 1 227 ? 12.737 -4.488 -12.367 1.00 78.50 227 PRO A CA 1
ATOM 1582 C C . PRO A 1 227 ? 12.195 -3.401 -13.310 1.00 78.50 227 PRO A C 1
ATOM 1584 O O . PRO A 1 227 ? 11.571 -3.714 -14.326 1.00 78.50 227 PRO A O 1
ATOM 1587 N N . GLY A 1 228 ? 12.435 -2.128 -12.987 1.00 67.44 228 GLY A N 1
ATOM 1588 C CA . GLY A 1 228 ? 12.150 -1.025 -13.907 1.00 67.44 228 GLY A CA 1
ATOM 1589 C C . GLY A 1 228 ? 13.121 -0.987 -15.093 1.00 67.44 228 GLY A C 1
ATOM 1590 O O . GLY A 1 228 ? 13.954 -1.878 -15.279 1.00 67.44 228 GLY A O 1
ATOM 1591 N N . VAL A 1 229 ? 13.012 0.046 -15.930 1.00 67.44 229 VAL A N 1
ATOM 1592 C CA . VAL A 1 229 ? 13.870 0.190 -17.117 1.00 67.44 229 VAL A CA 1
ATOM 1593 C C . VAL A 1 229 ? 15.331 0.390 -16.728 1.00 67.44 229 VAL A C 1
ATOM 1595 O O . VAL A 1 229 ? 15.673 1.308 -15.988 1.00 67.44 229 VAL A O 1
ATOM 1598 N N . ILE A 1 230 ? 16.208 -0.428 -17.312 1.00 58.22 230 ILE A N 1
ATOM 1599 C CA . ILE A 1 230 ? 17.652 -0.196 -17.350 1.00 58.22 230 ILE A CA 1
ATOM 1600 C C . ILE A 1 230 ? 17.955 0.460 -18.699 1.00 58.22 230 ILE A C 1
ATOM 1602 O O . ILE A 1 230 ? 18.208 -0.225 -19.686 1.00 58.22 230 ILE A O 1
ATOM 1606 N N . THR A 1 231 ? 17.917 1.787 -18.777 1.00 49.69 231 THR A N 1
ATOM 1607 C CA . THR A 1 231 ? 18.534 2.502 -19.903 1.00 49.69 231 THR A CA 1
ATOM 1608 C C . THR A 1 231 ? 19.471 3.561 -19.364 1.00 49.69 231 THR A C 1
ATOM 1610 O O . THR A 1 231 ? 19.030 4.599 -18.881 1.00 49.69 231 THR A O 1
ATOM 1613 N N . ILE A 1 232 ? 20.773 3.307 -19.484 1.00 46.78 232 ILE A N 1
ATOM 1614 C CA . ILE A 1 232 ? 21.780 4.365 -19.525 1.00 46.78 232 ILE A CA 1
ATOM 1615 C C . ILE A 1 232 ? 21.990 4.649 -21.020 1.00 46.78 232 ILE A C 1
ATOM 1617 O O . ILE A 1 232 ? 22.489 3.769 -21.726 1.00 46.78 232 ILE A O 1
ATOM 1621 N N . PRO A 1 233 ? 21.603 5.820 -21.554 1.00 37.19 233 PRO A N 1
ATOM 1622 C CA . PRO A 1 233 ? 21.901 6.154 -22.941 1.00 37.19 233 PRO A CA 1
ATOM 1623 C C . PRO A 1 233 ? 23.425 6.177 -23.138 1.00 37.19 233 PRO A C 1
ATOM 1625 O O . PRO A 1 233 ? 24.118 6.974 -22.513 1.00 37.19 233 PRO A O 1
ATOM 1628 N N . GLY A 1 234 ? 23.951 5.282 -23.978 1.00 44.06 234 GLY A N 1
ATOM 1629 C CA . GLY A 1 234 ? 25.374 5.231 -24.340 1.00 44.06 234 GLY A CA 1
ATOM 1630 C C . GLY A 1 234 ? 26.201 4.121 -23.683 1.00 44.06 234 GLY A C 1
ATOM 1631 O O . GLY A 1 234 ? 27.319 3.878 -24.133 1.00 44.06 234 GLY A O 1
ATOM 1632 N N . SER A 1 235 ? 25.676 3.390 -22.696 1.00 42.97 235 SER A N 1
ATOM 1633 C CA . SER A 1 235 ? 26.287 2.118 -22.304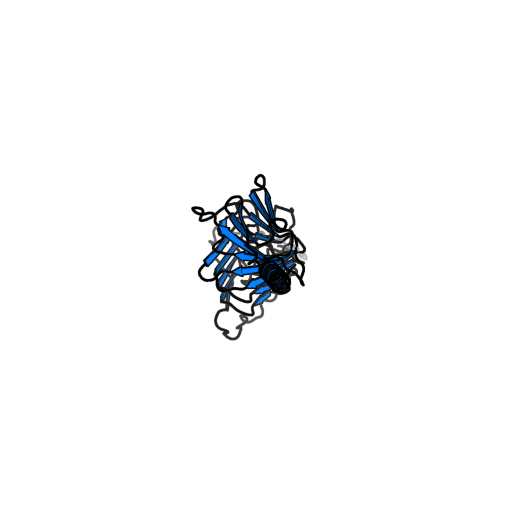 1.00 42.97 235 SER A CA 1
ATOM 1634 C C . SER A 1 235 ? 25.620 1.009 -23.111 1.00 42.97 235 SER A C 1
ATOM 1636 O O . SER A 1 235 ? 24.397 0.922 -23.175 1.00 42.97 235 SER A O 1
ATOM 1638 N N . GLY A 1 236 ? 26.402 0.150 -23.763 1.00 41.12 236 GLY A N 1
ATOM 1639 C CA . GLY A 1 236 ? 25.910 -1.054 -24.443 1.00 41.12 236 GLY A CA 1
ATOM 1640 C C . GLY A 1 236 ? 25.339 -2.102 -23.477 1.00 41.12 236 GLY A C 1
ATOM 1641 O O . GLY A 1 236 ? 25.543 -3.296 -23.687 1.00 41.12 236 GLY A O 1
ATOM 1642 N N . ALA A 1 237 ? 24.685 -1.674 -22.392 1.00 42.06 237 ALA A N 1
ATOM 1643 C CA . ALA A 1 237 ? 23.968 -2.527 -21.473 1.00 42.06 237 ALA A CA 1
ATOM 1644 C C . ALA A 1 237 ? 22.861 -3.217 -22.263 1.00 42.06 237 ALA A C 1
ATOM 1646 O O . ALA A 1 237 ? 21.907 -2.595 -22.733 1.00 42.06 237 ALA A O 1
ATOM 1647 N N . LEU A 1 238 ? 23.074 -4.516 -22.454 1.00 39.53 238 LEU A N 1
ATOM 1648 C CA . LEU A 1 238 ? 22.121 -5.471 -22.977 1.00 39.53 238 LEU A CA 1
ATOM 1649 C C . LEU A 1 238 ? 20.735 -5.097 -22.453 1.00 39.53 238 LEU A C 1
ATOM 1651 O O . LEU A 1 238 ? 20.522 -5.104 -21.239 1.00 39.53 238 LEU A O 1
ATOM 1655 N N . LEU A 1 239 ? 19.807 -4.793 -23.369 1.00 42.06 239 LEU A N 1
ATOM 1656 C CA . LEU A 1 239 ? 18.379 -4.920 -23.091 1.00 42.06 239 LEU A CA 1
ATOM 1657 C C . LEU A 1 239 ? 18.242 -6.185 -22.239 1.00 42.06 239 LEU A C 1
ATOM 1659 O O . LEU A 1 239 ? 18.774 -7.213 -22.689 1.00 42.06 239 LEU A O 1
ATOM 1663 N N . PRO A 1 240 ? 17.647 -6.146 -21.026 1.00 40.75 240 PRO A N 1
ATOM 1664 C CA . PRO A 1 240 ? 17.418 -7.376 -20.288 1.00 40.75 240 PRO A CA 1
ATOM 1665 C C . PRO A 1 240 ? 16.734 -8.280 -21.289 1.00 40.75 240 PRO A C 1
ATOM 1667 O O . PRO A 1 240 ? 15.714 -7.883 -21.853 1.00 40.75 240 PRO A O 1
ATOM 1670 N N . LYS A 1 241 ? 17.411 -9.381 -21.643 1.00 32.62 241 LYS A N 1
ATOM 1671 C CA . LYS A 1 241 ? 16.988 -10.287 -22.701 1.00 32.62 241 LYS A CA 1
ATOM 1672 C C . LYS A 1 241 ? 15.552 -10.607 -22.347 1.00 32.62 241 LYS A C 1
ATOM 1674 O O . LYS A 1 241 ? 15.329 -11.355 -21.395 1.00 32.62 241 LYS A O 1
ATOM 1679 N N . LEU A 1 242 ? 14.601 -9.961 -23.033 1.00 35.78 242 LEU A N 1
ATOM 1680 C CA . LEU A 1 242 ? 13.198 -10.295 -22.892 1.00 35.78 242 LEU A CA 1
ATOM 1681 C C . LEU A 1 242 ? 13.220 -11.803 -23.069 1.00 35.78 242 LEU A C 1
ATOM 1683 O O . LEU A 1 242 ? 13.822 -12.243 -24.061 1.00 35.78 242 LEU A O 1
ATOM 1687 N N . PRO A 1 243 ? 12.717 -12.605 -22.112 1.00 31.52 243 PRO A N 1
ATOM 1688 C CA . PRO A 1 243 ? 12.545 -14.007 -22.401 1.00 31.52 243 PRO A CA 1
ATOM 1689 C C . PRO A 1 243 ? 11.791 -14.031 -23.726 1.00 31.52 243 PRO A C 1
ATOM 1691 O O . PRO A 1 243 ? 10.712 -13.462 -23.883 1.00 31.52 243 PRO A O 1
ATOM 1694 N N . SER A 1 244 ? 12.491 -14.508 -24.747 1.00 34.75 244 SER A N 1
ATOM 1695 C CA . SER A 1 244 ? 11.938 -14.720 -26.061 1.00 34.75 244 SER A CA 1
ATOM 1696 C C . SER A 1 244 ? 10.799 -15.694 -25.823 1.00 34.75 244 SER A C 1
ATOM 1698 O O . SER A 1 244 ? 11.049 -16.798 -25.346 1.00 34.75 244 SER A O 1
ATOM 1700 N N . ALA A 1 245 ? 9.586 -15.229 -26.110 1.00 30.88 245 ALA A N 1
ATOM 1701 C CA . ALA A 1 245 ? 8.305 -15.679 -25.578 1.00 30.88 245 ALA A CA 1
ATOM 1702 C C . ALA A 1 245 ? 7.878 -14.883 -24.343 1.00 30.88 245 ALA A C 1
ATOM 1704 O O . ALA A 1 245 ? 8.430 -15.028 -23.254 1.00 30.88 245 ALA A O 1
ATOM 1705 N N . ALA A 1 246 ? 6.792 -14.119 -24.529 1.00 34.69 246 ALA A N 1
ATOM 1706 C CA . ALA A 1 246 ? 5.782 -13.926 -23.504 1.00 34.69 246 ALA A CA 1
ATOM 1707 C C . ALA A 1 246 ? 5.861 -15.101 -22.533 1.00 34.69 246 ALA A C 1
ATOM 1709 O O . ALA A 1 246 ? 5.655 -16.241 -22.962 1.00 34.69 246 ALA A O 1
ATOM 1710 N N . ALA A 1 247 ? 6.238 -14.839 -21.279 1.00 32.78 247 ALA A N 1
ATOM 1711 C CA . ALA A 1 247 ? 6.070 -15.811 -20.223 1.00 32.78 247 ALA A CA 1
ATOM 1712 C C . ALA A 1 247 ? 4.572 -16.104 -20.220 1.00 32.78 247 ALA A C 1
ATOM 1714 O O . ALA A 1 247 ? 3.764 -15.377 -19.646 1.00 32.78 247 ALA A O 1
ATOM 1715 N N . ARG A 1 248 ? 4.182 -17.109 -21.002 1.00 30.06 248 ARG A N 1
ATOM 1716 C CA . ARG A 1 248 ? 2.854 -17.674 -21.045 1.00 30.06 248 ARG A CA 1
ATOM 1717 C C . ARG A 1 248 ? 2.833 -18.489 -19.773 1.00 30.06 248 ARG A C 1
ATOM 1719 O O . ARG A 1 248 ? 3.036 -19.698 -19.783 1.00 30.06 248 ARG A O 1
ATOM 1726 N N . TRP A 1 249 ? 2.714 -17.770 -18.659 1.00 33.50 249 TRP A N 1
ATOM 1727 C CA . TRP A 1 249 ? 2.337 -18.353 -17.395 1.00 33.50 249 TRP A CA 1
ATOM 1728 C C . TRP A 1 249 ? 1.122 -19.222 -17.718 1.00 33.50 249 TRP A C 1
ATOM 1730 O O . TRP A 1 249 ? 0.230 -18.756 -18.444 1.00 33.50 249 TRP A O 1
ATOM 1740 N N . PRO A 1 250 ? 1.098 -20.497 -17.292 1.00 25.30 250 PRO A N 1
ATOM 1741 C CA . PRO A 1 250 ? -0.112 -21.285 -17.447 1.00 25.30 250 PRO A CA 1
ATOM 1742 C C . PRO A 1 250 ? -1.258 -20.443 -16.879 1.00 25.30 250 PRO A C 1
ATOM 1744 O O . PRO A 1 250 ? -1.041 -19.784 -15.858 1.00 25.30 250 PRO A O 1
ATOM 1747 N N . PRO A 1 251 ? -2.428 -20.384 -17.536 1.00 28.03 251 PRO A N 1
ATOM 1748 C CA . PRO A 1 251 ? -3.539 -19.578 -17.061 1.00 28.03 251 PRO A CA 1
ATOM 1749 C C . PRO A 1 251 ? -3.970 -20.117 -15.695 1.00 28.03 251 PRO A C 1
ATOM 1751 O O . PRO A 1 251 ? -4.800 -21.013 -15.588 1.00 28.03 251 PRO A O 1
ATOM 1754 N N . ARG A 1 252 ? -3.371 -19.596 -14.627 1.00 37.47 252 ARG A N 1
ATOM 1755 C CA . ARG A 1 252 ? -3.980 -19.568 -13.310 1.00 37.47 252 ARG A CA 1
ATOM 1756 C C . ARG A 1 252 ? -4.880 -18.348 -13.334 1.00 37.47 252 ARG A C 1
ATOM 1758 O O . ARG A 1 252 ? -4.439 -17.257 -13.695 1.00 37.47 252 ARG A O 1
ATOM 1765 N N . ALA A 1 253 ? -6.157 -18.569 -13.054 1.00 30.58 253 ALA A N 1
ATOM 1766 C CA . ALA A 1 253 ? -7.169 -17.527 -13.066 1.00 30.58 253 ALA A CA 1
ATOM 1767 C C . ALA A 1 253 ? -6.683 -16.307 -12.256 1.00 30.58 253 ALA A C 1
ATOM 1769 O O . ALA A 1 253 ? -6.383 -16.449 -11.075 1.00 30.58 253 ALA A O 1
ATOM 1770 N N . GLY A 1 254 ? -6.579 -15.135 -12.895 1.00 44.66 254 GLY A N 1
ATOM 1771 C CA . GLY A 1 254 ? -6.440 -13.854 -12.188 1.00 44.66 254 GLY A CA 1
ATOM 1772 C C . GLY A 1 254 ? -5.119 -13.079 -12.301 1.00 44.66 254 GLY A C 1
ATOM 1773 O O . GLY A 1 254 ? -5.036 -12.019 -11.689 1.00 44.66 254 GLY A O 1
ATOM 1774 N N . ILE A 1 255 ? -4.110 -13.521 -13.067 1.00 40.00 255 ILE A N 1
ATOM 1775 C CA . ILE A 1 255 ? -2.876 -12.728 -13.284 1.00 40.00 255 ILE A CA 1
ATOM 1776 C C . ILE A 1 255 ? -2.867 -12.138 -14.699 1.00 40.00 255 ILE A C 1
ATOM 1778 O O . ILE A 1 255 ? -2.757 -12.875 -15.678 1.00 40.00 255 ILE A O 1
ATOM 1782 N N . THR A 1 256 ? -2.943 -10.807 -14.809 1.00 46.56 256 THR A N 1
ATOM 1783 C CA . THR A 1 256 ? -2.738 -10.077 -16.075 1.00 46.56 256 THR A CA 1
ATOM 1784 C C . THR A 1 256 ? -1.588 -9.085 -15.912 1.00 46.56 256 THR A C 1
ATOM 1786 O O . THR A 1 256 ? -1.723 -8.074 -15.230 1.00 46.56 256 THR A O 1
ATOM 1789 N N . ALA A 1 257 ? -0.455 -9.349 -16.566 1.00 39.81 257 ALA A N 1
ATOM 1790 C CA . ALA A 1 257 ? 0.641 -8.391 -16.701 1.00 39.81 257 ALA A CA 1
ATOM 1791 C C . ALA A 1 257 ? 0.686 -7.891 -18.153 1.00 39.81 257 ALA A C 1
ATOM 1793 O O . ALA A 1 257 ? 0.820 -8.696 -19.078 1.00 39.81 257 ALA A O 1
ATOM 1794 N N . ARG A 1 258 ? 0.567 -6.575 -18.370 1.00 36.53 258 ARG A N 1
ATOM 1795 C CA . ARG A 1 258 ? 0.751 -5.947 -19.692 1.00 36.53 258 ARG A CA 1
ATOM 1796 C C . ARG A 1 258 ? 1.793 -4.837 -19.595 1.00 36.53 258 ARG A C 1
ATOM 1798 O O . ARG A 1 258 ? 1.692 -3.964 -18.741 1.00 36.53 258 ARG A O 1
ATOM 1805 N N . ALA A 1 259 ? 2.775 -4.864 -20.492 1.00 35.34 259 ALA A N 1
ATOM 1806 C CA . ALA A 1 259 ? 3.631 -3.712 -20.751 1.00 35.34 259 ALA A CA 1
ATOM 1807 C C . ALA A 1 259 ? 2.863 -2.726 -21.647 1.00 35.34 259 ALA A C 1
ATOM 1809 O O . ALA A 1 259 ? 2.321 -3.127 -22.681 1.00 35.34 259 ALA A O 1
ATOM 1810 N N . SER A 1 260 ? 2.776 -1.461 -21.237 1.00 36.34 260 SER A N 1
ATOM 1811 C CA . SER A 1 260 ? 2.192 -0.393 -22.048 1.00 36.34 260 SER A CA 1
ATOM 1812 C C . SER A 1 260 ? 3.247 0.132 -23.022 1.00 36.34 260 SER A C 1
ATOM 1814 O O . SER A 1 260 ? 4.182 0.825 -22.631 1.00 36.34 260 SER A O 1
ATOM 1816 N N . ALA A 1 261 ? 3.115 -0.201 -24.305 1.00 28.70 261 ALA A N 1
ATOM 1817 C CA . ALA A 1 261 ? 3.783 0.539 -25.369 1.00 28.70 261 ALA A CA 1
ATOM 1818 C C . ALA A 1 261 ? 2.821 1.639 -25.831 1.00 28.70 261 ALA A C 1
ATOM 1820 O O . ALA A 1 261 ? 1.995 1.406 -26.711 1.00 28.70 261 ALA A O 1
ATOM 1821 N N . ALA A 1 262 ? 2.861 2.814 -25.205 1.00 28.09 262 ALA A N 1
ATOM 1822 C CA . ALA A 1 262 ? 2.131 3.964 -25.726 1.00 28.09 262 ALA A CA 1
ATOM 1823 C C . ALA A 1 262 ? 2.833 4.466 -27.006 1.00 28.09 262 ALA A C 1
ATOM 1825 O O . ALA A 1 262 ? 4.019 4.795 -26.949 1.00 28.09 262 ALA A O 1
ATOM 1826 N N . PRO A 1 263 ? 2.152 4.547 -28.164 1.00 31.55 263 PRO A N 1
ATOM 1827 C CA . PRO A 1 263 ? 2.691 5.229 -29.328 1.00 31.55 263 PRO A CA 1
ATOM 1828 C C . PRO A 1 263 ? 2.386 6.724 -29.182 1.00 31.55 263 PRO A C 1
ATOM 1830 O O . PRO A 1 263 ? 1.229 7.128 -29.269 1.00 31.55 263 PRO A O 1
ATOM 1833 N N . MET A 1 264 ? 3.395 7.569 -28.966 1.00 29.62 264 MET A N 1
ATOM 1834 C CA . MET A 1 264 ? 3.215 9.022 -29.068 1.00 29.62 264 MET A CA 1
ATOM 1835 C C . MET A 1 264 ? 4.119 9.614 -30.150 1.00 29.62 264 MET A C 1
ATOM 1837 O O . MET A 1 264 ? 5.324 9.744 -29.986 1.00 29.62 264 MET A O 1
ATOM 1841 N N . SER A 1 265 ? 3.455 9.953 -31.261 1.00 30.20 265 SER A N 1
ATOM 1842 C CA . SER A 1 265 ? 3.712 11.068 -32.179 1.00 30.20 265 SER A CA 1
ATOM 1843 C C . SER A 1 265 ? 5.163 11.323 -32.603 1.00 30.20 265 SER A C 1
ATOM 1845 O O . SER A 1 265 ? 5.895 12.094 -31.986 1.00 30.20 265 SER A O 1
ATOM 1847 N N . ALA A 1 266 ? 5.534 10.774 -33.761 1.00 31.78 266 ALA A N 1
ATOM 1848 C CA . ALA A 1 266 ? 6.687 11.233 -34.521 1.00 31.78 266 ALA A CA 1
ATOM 1849 C C . ALA A 1 266 ? 6.438 12.658 -35.049 1.00 31.78 266 ALA A C 1
ATOM 1851 O O . ALA A 1 266 ? 5.754 12.847 -36.053 1.00 31.78 266 ALA A O 1
ATOM 1852 N N . SER A 1 267 ? 7.016 13.667 -34.399 1.00 29.50 267 SER A N 1
ATOM 1853 C CA . SER A 1 267 ? 7.121 15.012 -34.969 1.00 29.50 267 SER A CA 1
ATOM 1854 C C . SER A 1 267 ? 8.427 15.697 -34.556 1.00 29.50 267 SER A C 1
ATOM 1856 O O . SER A 1 267 ? 8.443 16.478 -33.611 1.00 29.50 267 SER A O 1
ATOM 1858 N N . ALA A 1 268 ? 9.521 15.382 -35.257 1.00 27.50 268 ALA A N 1
ATOM 1859 C CA . ALA A 1 268 ? 10.551 16.326 -35.731 1.00 27.50 268 ALA A CA 1
ATOM 1860 C C . ALA A 1 268 ? 11.730 15.555 -36.373 1.00 27.50 268 ALA A C 1
ATOM 1862 O O . ALA A 1 268 ? 12.107 14.495 -35.872 1.00 27.50 268 ALA A O 1
ATOM 1863 N N . PRO A 1 269 ? 12.318 16.045 -37.483 1.00 31.73 269 PRO A N 1
ATOM 1864 C CA . PRO A 1 269 ? 13.260 15.274 -38.286 1.00 31.73 269 PRO A CA 1
ATOM 1865 C C . PRO A 1 269 ? 14.668 15.277 -37.679 1.00 31.73 269 PRO A C 1
ATOM 1867 O O . PRO A 1 269 ? 15.251 16.331 -37.416 1.00 31.73 269 PRO A O 1
ATOM 1870 N N . ALA A 1 270 ? 15.248 14.087 -37.522 1.00 30.41 270 ALA A N 1
ATOM 1871 C CA . ALA A 1 270 ? 16.662 13.920 -37.223 1.00 30.41 270 ALA A CA 1
ATOM 1872 C C . ALA A 1 270 ? 17.503 14.435 -38.406 1.00 30.41 270 ALA A C 1
ATOM 1874 O O . ALA A 1 270 ? 17.489 13.860 -39.495 1.00 30.41 270 ALA A O 1
ATOM 1875 N N . ARG A 1 271 ? 18.247 15.527 -38.196 1.00 29.30 271 ARG A N 1
ATOM 18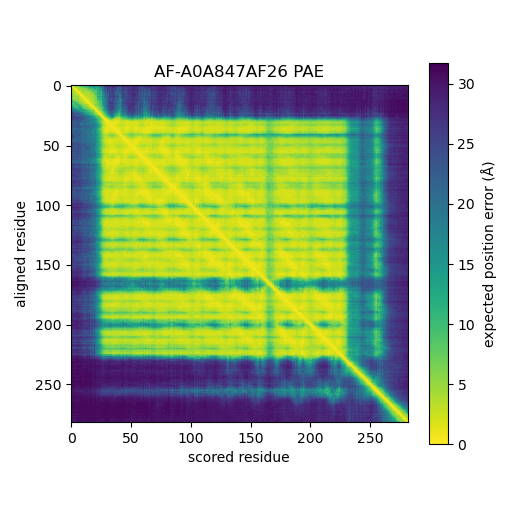76 C CA . ARG A 1 271 ? 19.364 15.903 -39.070 1.00 29.30 271 ARG A CA 1
ATOM 1877 C C . ARG A 1 271 ? 20.446 14.834 -38.922 1.00 29.30 271 ARG A C 1
ATOM 1879 O O . ARG A 1 271 ? 21.029 14.689 -37.853 1.00 29.30 271 ARG A O 1
ATOM 1886 N N . LEU A 1 272 ? 20.685 14.085 -39.997 1.00 27.36 272 LEU A N 1
ATOM 1887 C CA . LEU A 1 272 ? 21.810 13.164 -40.129 1.00 27.36 272 LEU A CA 1
ATOM 1888 C C . LEU A 1 272 ? 23.121 13.960 -40.012 1.00 27.36 272 LEU A C 1
ATOM 1890 O O . LEU A 1 272 ? 23.454 14.739 -40.903 1.00 27.36 272 LEU A O 1
ATOM 1894 N N . TRP A 1 273 ? 23.869 13.759 -38.930 1.00 25.89 273 TRP A N 1
ATOM 1895 C CA . TRP A 1 273 ? 25.280 14.131 -38.864 1.00 25.89 273 TRP A CA 1
ATOM 1896 C C . TRP A 1 273 ? 26.088 12.885 -39.233 1.00 25.89 273 TRP A C 1
ATOM 1898 O O . TRP A 1 273 ? 26.158 11.932 -38.463 1.00 25.89 273 TRP A O 1
ATOM 1908 N N . ALA A 1 274 ? 26.645 12.860 -40.444 1.00 29.64 274 ALA A N 1
ATOM 1909 C CA . ALA A 1 274 ? 27.581 11.822 -40.864 1.00 29.64 274 ALA A CA 1
ATOM 1910 C C . ALA A 1 274 ? 28.992 12.157 -40.340 1.00 29.64 274 ALA A C 1
ATOM 1912 O O . ALA A 1 274 ? 29.452 13.280 -40.564 1.00 29.64 274 ALA A O 1
ATOM 1913 N N . PRO A 1 275 ? 29.706 11.234 -39.675 1.00 33.53 275 PRO A N 1
ATOM 1914 C CA . PRO A 1 275 ? 31.130 11.398 -39.422 1.00 33.53 275 PRO A CA 1
ATOM 1915 C C . PRO A 1 275 ? 31.924 11.002 -40.675 1.00 33.53 275 PRO A C 1
ATOM 1917 O O . PRO A 1 275 ? 31.788 9.894 -41.194 1.00 33.53 275 PRO A O 1
ATOM 1920 N N . SER A 1 276 ? 32.751 11.919 -41.176 1.00 33.47 276 SER A N 1
ATOM 1921 C CA . SER A 1 276 ? 33.687 11.672 -42.275 1.00 33.47 276 SER A CA 1
ATOM 1922 C C . SER A 1 276 ? 34.844 10.785 -41.803 1.00 33.47 276 SER A C 1
ATOM 1924 O O . SER A 1 276 ? 35.702 11.235 -41.044 1.00 33.47 276 SER A O 1
ATOM 1926 N N . LEU A 1 277 ? 34.882 9.539 -42.273 1.00 34.84 277 LEU A N 1
ATOM 1927 C CA . LEU A 1 277 ? 36.075 8.693 -42.248 1.00 34.84 277 LEU A CA 1
ATOM 1928 C C . LEU A 1 277 ? 37.006 9.116 -43.393 1.00 34.84 277 LEU A C 1
ATOM 1930 O O . LEU A 1 277 ? 36.657 8.943 -44.559 1.00 34.84 277 LEU A O 1
ATOM 1934 N N . SER A 1 278 ? 38.190 9.645 -43.072 1.00 34.94 278 SER A N 1
ATOM 1935 C CA . SER A 1 278 ? 39.301 9.715 -44.022 1.00 34.94 278 SER A CA 1
ATOM 1936 C C . SER A 1 278 ? 40.102 8.410 -43.955 1.00 34.94 278 SER A C 1
ATOM 1938 O O . SER A 1 278 ? 40.818 8.135 -42.996 1.00 34.94 278 SER A O 1
ATOM 1940 N N . ALA A 1 279 ? 39.972 7.591 -44.995 1.00 36.28 279 ALA A N 1
ATOM 1941 C CA . ALA A 1 279 ? 40.945 6.566 -45.350 1.00 36.28 279 ALA A CA 1
ATOM 1942 C C . ALA A 1 279 ? 41.624 7.032 -46.644 1.00 36.28 279 ALA A C 1
ATOM 1944 O O . ALA A 1 279 ? 40.944 7.459 -47.575 1.00 36.28 279 ALA A O 1
ATOM 1945 N N . GLY A 1 280 ? 42.956 7.052 -46.650 1.00 35.88 280 GLY A N 1
ATOM 1946 C CA . GLY A 1 280 ? 43.764 7.599 -47.737 1.00 35.88 280 GLY A CA 1
ATOM 1947 C C . GLY A 1 280 ? 44.077 6.626 -48.877 1.00 35.88 280 GLY A C 1
ATOM 1948 O O . GLY A 1 280 ? 43.558 5.515 -48.932 1.00 35.88 280 GLY A O 1
ATOM 1949 N N . ALA A 1 281 ? 45.039 7.085 -49.686 1.00 35.19 281 ALA A N 1
ATOM 1950 C CA . ALA A 1 281 ? 45.767 6.451 -50.791 1.00 35.19 281 ALA A CA 1
ATOM 1951 C C . ALA A 1 281 ? 45.223 6.714 -52.209 1.00 35.19 281 ALA A C 1
ATOM 1953 O O . ALA A 1 281 ? 44.121 6.308 -52.573 1.00 35.19 281 ALA A O 1
ATOM 1954 N N . GLY A 1 282 ? 46.078 7.383 -52.990 1.00 36.12 282 GLY A N 1
ATOM 1955 C CA . GLY A 1 282 ? 45.926 7.810 -54.377 1.00 36.12 282 GLY A CA 1
ATOM 1956 C C . G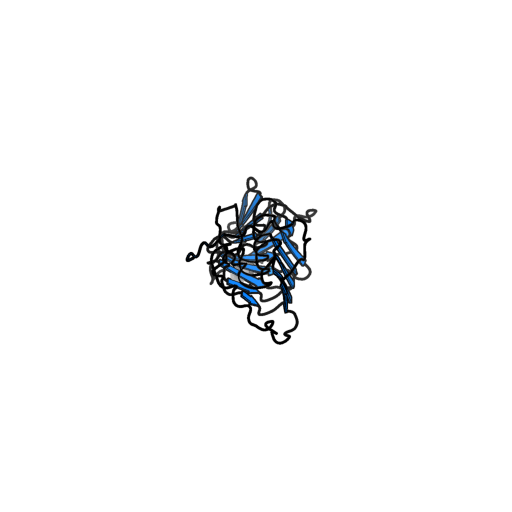LY A 1 282 ? 46.923 8.920 -54.663 1.00 36.12 282 GLY A C 1
ATOM 1957 O O . GLY A 1 282 ? 46.499 10.089 -54.571 1.00 36.12 282 GLY A O 1
#

Solvent-accessible surface area (backbone atoms only — not comparable to full-atom values): 14070 Å² total; per-residue (Å²): 132,58,74,68,57,58,54,52,53,51,52,52,52,53,52,54,54,54,64,71,66,51,80,71,77,82,69,58,45,76,46,78,49,93,65,32,29,44,36,23,79,59,78,85,32,46,50,68,42,82,90,74,40,33,42,37,35,52,42,56,48,63,37,36,37,25,45,29,90,94,50,77,66,42,57,46,26,38,39,36,52,27,35,36,95,93,48,39,26,32,39,34,39,48,40,35,33,24,52,9,67,84,32,34,14,31,33,38,38,80,56,15,16,38,36,39,31,26,34,72,93,26,58,26,35,21,26,28,71,57,4,6,5,30,27,28,26,61,71,12,36,44,35,34,29,49,63,6,33,40,38,22,28,8,34,10,0,1,35,15,1,18,43,32,68,88,74,72,44,79,38,25,18,4,13,34,35,38,32,55,27,17,40,38,41,20,27,16,74,34,36,0,0,1,32,26,1,3,53,60,17,88,54,52,39,61,77,45,78,80,38,47,34,43,39,22,30,8,6,59,84,7,37,9,65,39,46,12,28,74,75,61,93,87,55,90,67,71,68,76,74,67,66,88,58,79,84,74,64,76,90,57,87,48,73,50,72,46,60,45,82,79,88,78,78,96,82,79,84,82,79,85,80,80,83,86,82,87,77,87,92,134

pLDDT: mean 76.66, std 23.79, range [25.3, 98.19]

Foldseek 3Di:
DDPVVVVVVVVVVVVVVVVVPDPDPQQFDWDDAQQKIKTFSDPPQWDADPVQLEIEGADFGAIEIETDPPDQEEQRAYEYHDDDPVGAREYEYARAHYEHEQFARAEYPPAHEYEYEYEPPYEYEFHYEFWASHEAAANYEYEYAYAEHYFAEYQFASHFAIQGPVVNDRRQFGHHYEYEEYHYFFEHAHFYASYTGGEQHPYYHDHHYNYYAYEFEGHAVAKSYDHTDDDDDPPPPPPPPPPPDDPPPPPPDHDDIDYDPDDDDDDDDDDDDDDDDDDDDD

Sequence (282 aa):
MSMKAKRMVCLLFVAALGIALIPRPARADSQTVGDFVVTTDSTSGYAYDSSSHTLKFSAAGSYTVSMKTGVTTTQDNIIVDGGSQSNPIEIALNGVNISARDRSSFYMANPSHVRLILAAGTTNSFSNNLGAGITCLSASTLIIEGSGSLKATGPGAGIGGGFDDINETYDSGSGAIHIKGGTIEASSTLHGAGIGGSSAALNCGPVTISGGIVTAYGGTYCPGIGPGVITIPGSGALLPKLPSAAARWPPRAGITARASAAPMSASAPARLWAPSLSAGAG

Radius of gyration: 26.03 Å; Cα contacts (8 Å, |Δi|>4): 829; chains: 1; bounding box: 70×41×118 Å

Mean predicted aligned error: 13.47 Å